Protein AF-A0ABD0JWG2-F1 (afdb_monomer_lite)

Secondary structure (DSSP, 8-state):
-----------EEE----------S-------S-PPPHHHHHHHHHHHHHHHHHHHHHHHHHHHHHHHHHHHH-TT----------EEEEEEE-HHHHHHHHHS-HHHHHHHHHHHHHTT-EEEEE-----SPP---SS--TT---PPPPHHHHHHHTTHHHHHHHHHHHHSTTPPPEEEEEEEEPPPP--TTTTSS-HHHHHHHHHHHSTT-EEEEEEEE--TTHHHHHSS--

Radius of gyration: 20.53 Å; chains: 1; bounding box: 52×46×74 Å

Organism: NCBI:txid370345

Sequence (234 aa):
MSSFRRFTIGLCLVMISMVGIVETGNRQSVPPPESLGPNDVMPIFEMLREGGDRTLAEANEEKKRKHEERKRANPKLKSEFYPYRQYIVAIVVSRKEIEDVRKTSKEGRDSFYELLQKEGRHVFQINERSKEKPPCAEEPCGKRPNYPWHGEVIAIHKQRFDKAIKQFLDKQKGKHPILLLYSHYIPCAKLPSTFGYSCSEELATFKKKNRNLKMFVAFSRYFFKLMAELHTTS

Structure (mmCIF, N/CA/C/O backbone):
data_AF-A0ABD0JWG2-F1
#
_entry.id   AF-A0ABD0JWG2-F1
#
loop_
_atom_site.group_PDB
_atom_site.id
_atom_site.type_symbol
_atom_site.label_atom_id
_atom_site.label_alt_id
_atom_site.label_comp_id
_atom_site.label_asym_id
_atom_site.label_entity_id
_atom_site.label_seq_id
_atom_site.pdbx_PDB_ins_code
_atom_site.Cartn_x
_atom_site.Cartn_y
_atom_site.Cartn_z
_atom_site.occupancy
_atom_site.B_iso_or_equiv
_atom_site.auth_seq_id
_atom_site.auth_comp_id
_atom_site.auth_asym_id
_atom_site.auth_atom_id
_atom_site.pdbx_PDB_model_num
ATOM 1 N N . MET A 1 1 ? -12.292 -32.802 -23.136 1.00 39.00 1 MET A N 1
ATOM 2 C CA . MET A 1 1 ? -12.348 -31.384 -22.713 1.00 39.00 1 MET A CA 1
ATOM 3 C C . MET A 1 1 ? -12.339 -31.364 -21.191 1.00 39.00 1 MET A C 1
ATOM 5 O O . MET A 1 1 ? -13.379 -31.509 -20.569 1.00 39.00 1 MET A O 1
ATOM 9 N N . SER A 1 2 ? -11.138 -31.384 -20.607 1.00 26.36 2 SER A N 1
ATOM 10 C CA . SER A 1 2 ? -10.899 -31.729 -19.202 1.00 26.36 2 SER A CA 1
ATOM 11 C C . SER A 1 2 ? -10.823 -30.501 -18.297 1.00 26.36 2 SER A C 1
ATOM 13 O O . SER A 1 2 ? -10.180 -29.511 -18.644 1.00 26.36 2 SER A O 1
ATOM 15 N N . SER A 1 3 ? -11.414 -30.643 -17.110 1.00 32.84 3 SER A N 1
ATOM 16 C CA . SER A 1 3 ? -11.379 -29.779 -15.924 1.00 32.84 3 SER A CA 1
ATOM 17 C C . SER A 1 3 ? -9.974 -29.384 -15.443 1.00 32.84 3 SER A C 1
ATOM 19 O O . SER A 1 3 ? -9.538 -29.769 -14.363 1.00 32.84 3 SER A O 1
ATOM 21 N N . PHE A 1 4 ? -9.269 -28.559 -16.210 1.00 32.16 4 PHE A N 1
ATOM 22 C CA . PHE A 1 4 ? -7.993 -27.965 -15.823 1.00 32.16 4 PHE A CA 1
ATOM 23 C C . PHE A 1 4 ? -8.162 -26.450 -15.707 1.00 32.16 4 PHE A C 1
ATOM 25 O O . PHE A 1 4 ? -8.017 -25.743 -16.698 1.00 32.16 4 PHE A O 1
ATOM 32 N N . ARG A 1 5 ? -8.520 -25.969 -14.504 1.00 31.23 5 ARG A N 1
ATOM 33 C CA . ARG A 1 5 ? -8.176 -24.641 -13.932 1.00 31.23 5 ARG A CA 1
ATOM 34 C C . ARG A 1 5 ? -9.004 -24.355 -12.671 1.00 31.23 5 ARG A C 1
ATOM 36 O O . ARG A 1 5 ? -9.872 -23.492 -12.640 1.00 31.23 5 ARG A O 1
ATOM 43 N N . ARG A 1 6 ? -8.690 -25.063 -11.588 1.00 32.06 6 ARG A N 1
ATOM 44 C CA . ARG A 1 6 ? -8.860 -24.550 -10.221 1.00 32.06 6 ARG A CA 1
ATOM 45 C C . ARG A 1 6 ? -7.498 -24.660 -9.544 1.00 32.06 6 ARG A C 1
ATOM 47 O O . ARG A 1 6 ? -7.229 -25.618 -8.835 1.00 32.06 6 ARG A O 1
ATOM 54 N N . PHE A 1 7 ? -6.601 -23.732 -9.874 1.00 31.11 7 PHE A N 1
ATOM 55 C CA . PHE A 1 7 ? -5.306 -23.617 -9.208 1.00 31.11 7 PHE A CA 1
ATOM 56 C C . PHE A 1 7 ? -5.491 -22.751 -7.956 1.00 31.11 7 PHE A C 1
ATOM 58 O O . PHE A 1 7 ? -5.695 -21.543 -8.042 1.00 31.11 7 PHE A O 1
ATOM 65 N N . THR A 1 8 ? -5.529 -23.446 -6.823 1.00 32.16 8 THR A N 1
ATOM 66 C CA . THR A 1 8 ? -5.048 -23.077 -5.484 1.00 32.16 8 THR A CA 1
ATOM 67 C C . THR A 1 8 ? -4.659 -21.606 -5.272 1.00 32.16 8 THR A C 1
ATOM 69 O O . THR A 1 8 ? -3.582 -21.159 -5.664 1.00 32.16 8 THR A O 1
ATOM 72 N N . ILE A 1 9 ? -5.518 -20.867 -4.563 1.00 34.56 9 ILE A N 1
ATOM 73 C CA . ILE A 1 9 ? -5.185 -19.579 -3.943 1.00 34.56 9 ILE A CA 1
ATOM 74 C C . ILE A 1 9 ? -4.461 -19.891 -2.629 1.00 34.56 9 ILE A C 1
ATOM 76 O O . ILE A 1 9 ? -5.091 -20.199 -1.622 1.00 34.56 9 ILE A O 1
ATOM 80 N N . GLY A 1 10 ? -3.130 -19.856 -2.644 1.00 37.59 10 GLY A N 1
ATOM 81 C CA . GLY A 1 10 ? -2.313 -19.876 -1.431 1.00 37.59 10 GLY A CA 1
ATOM 82 C C . GLY A 1 10 ? -2.072 -18.450 -0.945 1.00 37.59 10 GLY A C 1
ATOM 83 O O . GLY A 1 10 ? -1.045 -17.865 -1.279 1.00 37.59 10 GLY A O 1
ATOM 84 N N . LEU A 1 11 ? -3.020 -17.865 -0.205 1.00 40.16 11 LEU A N 1
ATOM 85 C CA . LEU A 1 11 ? -2.761 -16.620 0.520 1.00 40.16 11 LEU A CA 1
ATOM 86 C C . LEU A 1 11 ? -2.011 -16.974 1.810 1.00 40.16 11 LEU A C 1
ATOM 88 O O . LEU A 1 11 ? -2.613 -17.399 2.792 1.00 40.16 11 LEU A O 1
ATOM 92 N N . CYS A 1 12 ? -0.690 -16.823 1.803 1.00 43.81 12 CYS A N 1
ATOM 93 C CA . CYS A 1 12 ? 0.116 -17.001 3.004 1.00 43.81 12 CYS A CA 1
ATOM 94 C C . CYS A 1 12 ? 0.215 -15.660 3.737 1.00 43.81 12 CYS A C 1
ATOM 96 O O . CYS A 1 12 ? 0.856 -14.721 3.267 1.00 43.81 12 CYS A O 1
ATOM 98 N N . LEU A 1 13 ? -0.434 -15.556 4.895 1.00 41.28 13 LEU A N 1
ATOM 99 C CA . LEU A 1 13 ? -0.251 -14.427 5.801 1.00 41.28 13 LEU A CA 1
ATOM 100 C C . LEU A 1 13 ? 1.047 -14.634 6.579 1.00 41.28 13 LEU A C 1
ATOM 102 O O . LEU A 1 13 ? 1.126 -15.494 7.454 1.00 41.28 13 LEU A O 1
ATOM 106 N N . VAL A 1 14 ? 2.067 -13.830 6.285 1.00 42.97 14 VAL A N 1
ATOM 107 C CA . VAL A 1 14 ? 3.224 -13.715 7.176 1.00 42.97 14 VAL A CA 1
ATOM 108 C C . VAL A 1 14 ? 2.871 -12.661 8.213 1.00 42.97 14 VAL A C 1
ATOM 110 O O . VAL A 1 14 ? 2.981 -11.456 7.982 1.00 42.97 14 VAL A O 1
ATOM 113 N N . MET A 1 15 ? 2.419 -13.122 9.377 1.00 39.56 15 MET A N 1
ATOM 114 C CA . MET A 1 15 ? 2.358 -12.268 10.554 1.00 39.56 15 MET A CA 1
ATOM 115 C C . MET A 1 15 ? 3.788 -12.029 11.025 1.00 39.56 15 MET A C 1
ATOM 117 O O . MET A 1 15 ? 4.395 -12.887 11.661 1.00 39.56 15 MET A O 1
ATOM 121 N N . ILE A 1 16 ? 4.339 -10.850 10.730 1.00 38.88 16 ILE A N 1
ATOM 122 C CA . ILE A 1 16 ? 5.536 -10.370 11.423 1.00 38.88 16 ILE A CA 1
ATOM 123 C C . ILE A 1 16 ? 5.098 -9.952 12.833 1.00 38.88 16 ILE A C 1
ATOM 125 O O . ILE A 1 16 ? 5.013 -8.770 13.168 1.00 38.88 16 ILE A O 1
ATOM 129 N N . SER A 1 17 ? 4.815 -10.940 13.682 1.00 33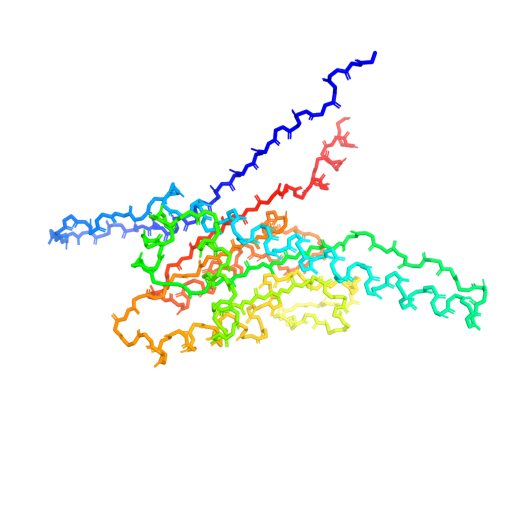.03 17 SER A N 1
ATOM 130 C CA . SER A 1 17 ? 4.780 -10.759 15.128 1.00 33.03 17 SER A CA 1
ATOM 131 C C . SER A 1 17 ? 6.221 -10.625 15.608 1.00 33.03 17 SER A C 1
ATOM 133 O O . SER A 1 17 ? 6.773 -11.519 16.236 1.00 33.03 17 SER A O 1
ATOM 135 N N . MET A 1 18 ? 6.866 -9.494 15.308 1.00 30.03 18 MET A N 1
ATOM 136 C CA . MET A 1 18 ? 8.048 -9.079 16.063 1.00 30.03 18 MET A CA 1
ATOM 137 C C . MET A 1 18 ? 7.588 -8.608 17.443 1.00 30.03 18 MET A C 1
ATOM 139 O O . MET A 1 18 ? 7.460 -7.410 17.714 1.00 30.03 18 MET A O 1
ATOM 143 N N . VAL A 1 19 ? 7.297 -9.609 18.268 1.00 31.25 19 VAL A N 1
ATOM 144 C CA . VAL A 1 19 ? 7.205 -9.585 19.721 1.00 31.25 19 VAL A CA 1
ATOM 145 C C . VAL A 1 19 ? 8.253 -10.596 20.190 1.00 31.25 19 VAL A C 1
ATOM 147 O O . VAL A 1 19 ? 7.953 -11.665 20.697 1.00 31.25 19 VAL A O 1
ATOM 150 N N . GLY A 1 20 ? 9.522 -10.268 19.944 1.00 25.83 20 GLY A N 1
ATOM 151 C CA . GLY A 1 20 ? 10.595 -10.750 20.801 1.00 25.83 20 GLY A CA 1
ATOM 152 C C . GLY A 1 20 ? 10.510 -9.931 22.078 1.00 25.83 20 GLY A C 1
ATOM 153 O O . GLY A 1 20 ? 11.182 -8.909 22.201 1.00 25.83 20 GLY A O 1
ATOM 154 N N . ILE A 1 21 ? 9.601 -10.315 22.973 1.00 28.41 21 ILE A N 1
ATOM 155 C CA . ILE A 1 21 ? 9.692 -9.908 24.368 1.00 28.41 21 ILE A CA 1
ATOM 156 C C . ILE A 1 21 ? 10.923 -10.646 24.895 1.00 28.41 21 ILE A C 1
ATOM 158 O O . ILE A 1 21 ? 10.895 -11.847 25.135 1.00 28.41 21 ILE A O 1
ATOM 162 N N . VAL A 1 22 ? 12.037 -9.925 25.008 1.00 27.97 22 VAL A N 1
ATOM 163 C CA . VAL A 1 22 ? 13.035 -10.252 26.023 1.00 27.97 22 VAL A CA 1
ATOM 164 C C . VAL A 1 22 ? 12.358 -9.888 27.339 1.00 27.97 22 VAL A C 1
ATOM 166 O O . VAL A 1 22 ? 12.282 -8.719 27.715 1.00 27.97 22 VAL A O 1
ATOM 169 N N . GLU A 1 23 ? 11.728 -10.888 27.949 1.00 30.75 23 GLU A N 1
ATOM 170 C CA . GLU A 1 23 ? 10.947 -10.774 29.177 1.00 30.75 23 GLU A CA 1
ATOM 171 C C . GLU A 1 23 ? 11.915 -10.721 30.359 1.00 30.75 23 GLU A C 1
ATOM 173 O O . GLU A 1 23 ? 12.161 -11.706 31.047 1.00 30.75 23 GLU A O 1
ATOM 178 N N . THR A 1 24 ? 12.525 -9.562 30.598 1.00 32.34 24 THR A N 1
ATOM 179 C CA . THR A 1 24 ? 13.128 -9.299 31.905 1.00 32.34 24 THR A CA 1
ATOM 180 C C . THR A 1 24 ? 12.045 -8.764 32.827 1.00 32.34 24 THR A C 1
ATOM 182 O O . THR A 1 24 ? 11.748 -7.574 32.807 1.00 32.34 24 THR A O 1
ATOM 185 N N . GLY A 1 25 ? 11.474 -9.673 33.618 1.00 32.91 25 GLY A N 1
ATOM 186 C CA . GLY A 1 25 ? 11.054 -9.425 34.995 1.00 32.91 25 GLY A CA 1
ATOM 187 C C . GLY A 1 25 ? 9.875 -8.477 35.228 1.00 32.91 25 GLY A C 1
ATOM 188 O O . GLY A 1 25 ? 9.992 -7.263 35.124 1.00 32.91 25 GLY A O 1
ATOM 189 N N . ASN A 1 26 ? 8.795 -9.063 35.747 1.00 42.22 26 ASN A N 1
ATOM 190 C CA . ASN A 1 26 ? 7.777 -8.417 36.575 1.00 42.22 26 ASN A CA 1
ATOM 191 C C . ASN A 1 26 ? 6.988 -7.257 35.947 1.00 42.22 26 ASN A C 1
ATOM 193 O O . ASN A 1 26 ? 7.317 -6.085 36.116 1.00 42.22 26 ASN A O 1
ATOM 197 N N . ARG A 1 27 ? 5.818 -7.594 35.392 1.00 39.31 27 ARG A N 1
ATOM 198 C CA . ARG A 1 27 ? 4.579 -6.822 35.586 1.00 39.31 27 ARG A CA 1
ATOM 199 C C . ARG A 1 27 ? 3.362 -7.690 35.264 1.00 39.31 27 ARG A C 1
ATOM 201 O O . ARG A 1 27 ? 3.132 -8.055 34.118 1.00 39.31 27 ARG A O 1
ATOM 208 N N . GLN A 1 28 ? 2.563 -7.988 36.288 1.00 51.84 28 GLN A N 1
ATOM 209 C CA . GLN A 1 28 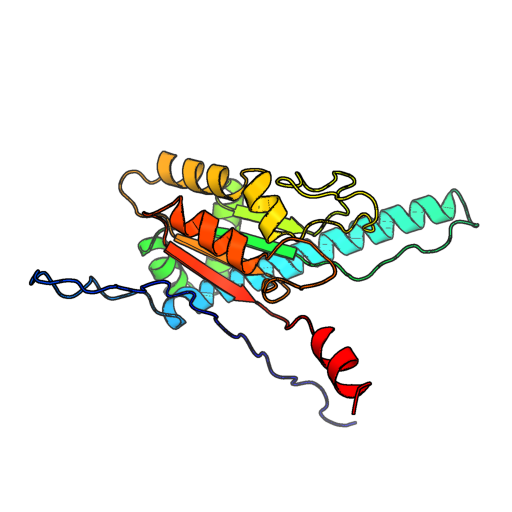? 1.149 -8.306 36.099 1.00 51.84 28 GLN A CA 1
ATOM 210 C C . GLN A 1 28 ? 0.480 -7.100 35.429 1.00 51.84 28 GLN A C 1
ATOM 212 O O . GLN A 1 28 ? 0.516 -6.012 36.000 1.00 51.84 28 GLN A O 1
ATOM 217 N N . SER A 1 29 ? -0.152 -7.267 34.265 1.00 43.25 29 SER A N 1
ATOM 218 C CA . SER A 1 29 ? -1.197 -6.333 33.823 1.00 43.25 29 SER A CA 1
ATOM 219 C C . SER A 1 29 ? -1.966 -6.853 32.609 1.00 43.25 29 SER A C 1
ATOM 221 O O . SER A 1 29 ? -1.425 -6.858 31.510 1.00 43.25 29 SER A O 1
ATOM 223 N N . VAL A 1 30 ? -3.243 -7.171 32.854 1.00 38.56 30 VAL A N 1
ATOM 224 C CA . VAL A 1 30 ? -4.402 -7.120 31.941 1.00 38.56 30 VAL A CA 1
ATOM 225 C C . VAL A 1 30 ? -4.325 -8.017 30.686 1.00 38.56 30 VAL A C 1
ATOM 227 O O . VAL A 1 30 ? -3.433 -7.838 29.859 1.00 38.56 30 VAL A O 1
ATOM 230 N N . PRO A 1 31 ? -5.278 -8.952 30.467 1.00 39.25 31 PRO A N 1
ATOM 231 C CA . PRO A 1 31 ? -5.337 -9.692 29.207 1.00 39.25 31 PRO A CA 1
ATOM 232 C C . PRO A 1 31 ? -5.442 -8.693 28.041 1.00 39.25 31 PRO A C 1
ATOM 234 O O . PRO A 1 31 ? -6.249 -7.760 28.116 1.00 39.25 31 PRO A O 1
ATOM 237 N N . PRO A 1 32 ? -4.616 -8.820 26.985 1.00 50.12 32 PRO A N 1
ATOM 238 C CA . PRO A 1 32 ? -4.612 -7.848 25.905 1.00 50.12 32 PRO A CA 1
ATOM 239 C C . PRO A 1 32 ? -6.010 -7.791 25.273 1.00 50.12 32 PRO A C 1
ATOM 241 O O . PRO A 1 32 ? -6.611 -8.844 25.054 1.00 50.12 32 PRO A O 1
ATOM 244 N N . PRO A 1 33 ? -6.541 -6.591 24.970 1.00 50.16 33 PRO A N 1
ATOM 245 C CA . PRO A 1 33 ? -7.841 -6.452 24.325 1.00 50.16 33 PRO A CA 1
ATOM 246 C C . PRO A 1 33 ? -7.833 -7.263 23.029 1.00 50.16 33 PRO A C 1
ATOM 248 O O . PRO A 1 33 ? -7.038 -6.946 22.142 1.00 50.16 33 PRO A O 1
ATOM 251 N N . GLU A 1 34 ? -8.675 -8.305 22.978 1.00 59.47 34 GLU A N 1
ATOM 252 C CA . GLU A 1 34 ? -8.870 -9.291 21.901 1.00 59.47 34 GLU A CA 1
ATOM 253 C C . GLU A 1 34 ? -7.988 -9.023 20.679 1.00 59.47 34 GLU A C 1
ATOM 255 O O . GLU A 1 34 ? -8.248 -8.102 19.898 1.00 59.47 34 GLU A O 1
ATOM 260 N N . SER A 1 35 ? -6.889 -9.759 20.543 1.00 71.44 35 SER A N 1
ATOM 261 C CA . SER A 1 35 ? -5.933 -9.527 19.467 1.00 71.44 35 SER A CA 1
ATOM 262 C C . SER A 1 35 ? -6.594 -9.757 18.106 1.00 71.44 35 SER A C 1
ATOM 264 O O . SER A 1 35 ? -7.045 -10.867 17.841 1.00 71.44 35 SER A O 1
ATOM 266 N N . LEU A 1 36 ? -6.602 -8.734 17.239 1.00 75.19 36 LEU A N 1
ATOM 267 C CA . LEU A 1 36 ? -6.951 -8.890 15.822 1.00 75.19 36 LEU A CA 1
ATOM 268 C C . LEU A 1 36 ? -6.117 -10.023 15.221 1.00 75.19 36 LEU A C 1
ATOM 270 O O . LEU A 1 36 ? -4.884 -9.946 15.215 1.00 75.19 36 LEU A O 1
ATOM 274 N N . GLY A 1 37 ? -6.796 -11.057 14.741 1.00 77.06 37 GLY A N 1
ATOM 275 C CA . GLY A 1 37 ? -6.181 -12.216 14.127 1.00 77.06 37 GLY A CA 1
ATOM 276 C C . GLY A 1 37 ? -6.101 -12.103 12.601 1.00 77.06 37 GLY A C 1
ATOM 277 O O . GLY A 1 37 ? -6.719 -11.226 11.993 1.00 77.06 37 GLY A O 1
ATOM 278 N N . PRO A 1 38 ? -5.384 -13.039 11.955 1.00 72.12 38 PRO A N 1
ATOM 279 C CA . PRO A 1 38 ? -5.358 -13.211 10.503 1.00 72.12 38 PRO A CA 1
ATOM 280 C C . PRO A 1 38 ? -6.746 -13.147 9.852 1.00 72.12 38 PRO A C 1
ATOM 282 O O . PRO A 1 38 ? -6.949 -12.415 8.889 1.00 72.12 38 PRO A O 1
ATOM 285 N N . ASN A 1 39 ? -7.722 -13.857 10.425 1.00 77.50 39 ASN A N 1
ATOM 286 C CA . ASN A 1 39 ? -9.074 -13.972 9.876 1.00 77.50 39 ASN A CA 1
ATOM 287 C C . ASN A 1 39 ? -9.855 -12.653 9.897 1.00 77.50 39 ASN A C 1
ATOM 289 O O . ASN A 1 39 ? -10.719 -12.449 9.047 1.00 77.50 39 ASN A O 1
ATOM 293 N N . ASP A 1 40 ? -9.539 -11.741 10.820 1.00 78.88 40 ASP A N 1
ATOM 294 C CA . ASP A 1 40 ? -10.239 -10.460 10.927 1.00 78.88 40 ASP A CA 1
ATOM 295 C C . ASP A 1 40 ? -9.884 -9.513 9.775 1.00 78.88 40 ASP A C 1
ATOM 297 O O . ASP A 1 40 ? -10.709 -8.707 9.354 1.00 78.88 40 ASP A O 1
ATOM 301 N N . VAL A 1 41 ? -8.670 -9.628 9.232 1.00 82.38 41 VAL A N 1
ATOM 302 C CA . VAL A 1 41 ? -8.158 -8.749 8.166 1.00 82.38 41 VAL A CA 1
ATOM 3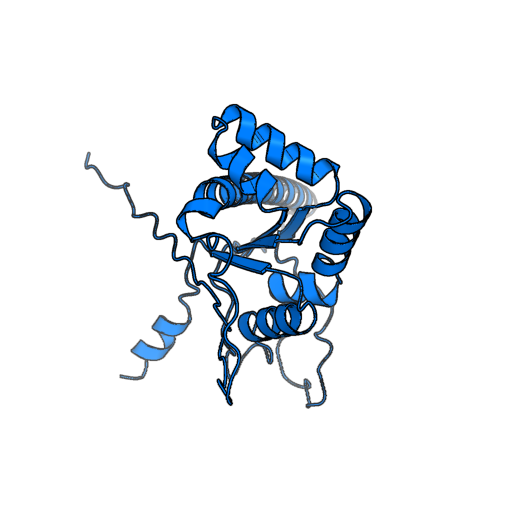03 C C . VAL A 1 41 ? -8.309 -9.340 6.762 1.00 82.38 41 VAL A C 1
ATOM 305 O O . VAL A 1 41 ? -8.152 -8.623 5.773 1.00 82.38 41 VAL A O 1
ATOM 308 N N . MET A 1 42 ? -8.660 -10.624 6.653 1.00 81.88 42 MET A N 1
ATOM 309 C CA . MET A 1 42 ? -8.834 -11.326 5.376 1.00 81.88 42 MET A CA 1
ATOM 310 C C . MET A 1 42 ? -9.789 -10.631 4.392 1.00 81.88 42 MET A C 1
ATOM 312 O O . MET A 1 42 ? -9.382 -10.428 3.245 1.00 81.88 42 MET A O 1
ATOM 316 N N . PRO A 1 43 ? -11.001 -10.189 4.791 1.00 83.62 43 PRO A N 1
ATOM 317 C CA . PRO A 1 43 ? -11.929 -9.540 3.861 1.00 83.62 43 PRO A CA 1
ATOM 318 C C . PRO A 1 43 ? -11.365 -8.257 3.245 1.00 83.62 43 PRO A C 1
ATOM 320 O O . PRO A 1 43 ? -11.705 -7.909 2.114 1.00 83.62 43 PRO A O 1
ATOM 323 N N . ILE A 1 44 ? -10.492 -7.564 3.984 1.00 82.94 44 ILE A N 1
ATOM 324 C CA . ILE A 1 44 ? -9.803 -6.368 3.508 1.00 82.94 44 ILE A CA 1
ATOM 325 C C . ILE A 1 44 ? -8.660 -6.740 2.571 1.00 82.94 44 ILE A C 1
ATOM 327 O O . ILE A 1 44 ? -8.471 -6.071 1.562 1.00 82.94 44 ILE A O 1
ATOM 331 N N . PHE A 1 45 ? -7.906 -7.803 2.846 1.00 85.31 45 PHE A N 1
ATOM 332 C CA . PHE A 1 45 ? -6.862 -8.242 1.921 1.00 85.31 45 PHE A CA 1
ATOM 333 C C . PHE A 1 45 ? -7.416 -8.704 0.574 1.00 85.31 45 PHE A C 1
ATOM 335 O O . PHE A 1 45 ? -6.800 -8.429 -0.453 1.00 85.31 45 PHE A O 1
ATOM 342 N N . GLU A 1 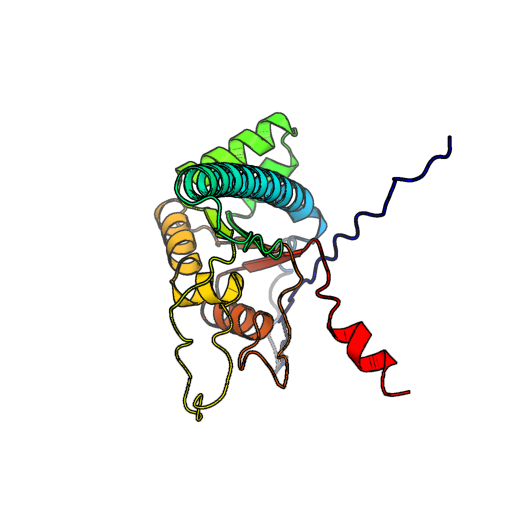46 ? -8.590 -9.334 0.551 1.00 84.62 46 GLU A N 1
ATOM 343 C CA . GLU A 1 46 ? -9.295 -9.627 -0.701 1.00 84.62 46 GLU A CA 1
ATOM 344 C C . GLU A 1 46 ? -9.630 -8.350 -1.473 1.00 84.62 46 GLU A C 1
ATOM 346 O O . GLU A 1 46 ? -9.357 -8.264 -2.667 1.00 84.62 46 GLU A O 1
ATOM 351 N N . MET A 1 47 ? -10.155 -7.341 -0.778 1.00 84.75 47 MET A N 1
ATOM 352 C CA . MET A 1 47 ? -10.471 -6.032 -1.349 1.00 84.75 47 MET A CA 1
ATOM 353 C C . MET A 1 47 ? -9.214 -5.321 -1.878 1.00 84.75 47 MET A C 1
ATOM 355 O O . MET A 1 47 ? -9.222 -4.800 -2.991 1.00 84.75 47 MET A O 1
ATOM 359 N N . LEU A 1 48 ? -8.103 -5.356 -1.132 1.00 83.56 48 LEU A N 1
ATOM 360 C CA . LEU A 1 48 ? -6.813 -4.810 -1.571 1.00 83.56 48 LEU A CA 1
ATOM 361 C C . LEU A 1 48 ? -6.264 -5.538 -2.797 1.00 83.56 48 LEU A C 1
ATOM 363 O O . LEU A 1 48 ? -5.734 -4.890 -3.698 1.00 83.56 48 LEU A O 1
ATOM 367 N N . ARG A 1 49 ? -6.408 -6.866 -2.855 1.00 84.06 49 ARG A N 1
ATOM 368 C CA . ARG A 1 49 ? -6.036 -7.655 -4.030 1.00 84.06 49 ARG A CA 1
ATOM 369 C C . ARG A 1 49 ? -6.873 -7.257 -5.238 1.00 84.06 49 ARG A C 1
ATOM 371 O O . ARG A 1 49 ? -6.308 -6.965 -6.283 1.00 84.06 49 ARG A O 1
ATOM 378 N N . GLU A 1 50 ? -8.198 -7.233 -5.108 1.00 83.12 50 GLU A N 1
ATOM 379 C CA . GLU A 1 50 ? -9.102 -6.882 -6.210 1.00 83.12 50 GLU A CA 1
ATOM 380 C C . GLU A 1 50 ? -8.862 -5.445 -6.703 1.00 83.12 50 GLU A C 1
ATOM 382 O O . GLU A 1 50 ? -8.813 -5.204 -7.909 1.00 83.12 50 GLU A O 1
ATOM 387 N N . GLY A 1 51 ? -8.650 -4.490 -5.791 1.00 78.00 51 GLY A N 1
ATOM 388 C CA . GLY A 1 51 ? -8.247 -3.122 -6.129 1.00 78.00 51 GLY A CA 1
ATOM 389 C C . GLY A 1 51 ? -6.887 -3.060 -6.832 1.00 78.00 51 GLY A C 1
ATOM 390 O O . GLY A 1 51 ? -6.737 -2.375 -7.846 1.00 78.00 51 GLY A O 1
ATOM 391 N N . GLY A 1 52 ? -5.907 -3.823 -6.342 1.00 77.62 52 GLY A N 1
ATOM 392 C CA . GLY A 1 52 ? -4.579 -3.925 -6.942 1.00 77.62 52 GLY A CA 1
ATOM 393 C C . GLY A 1 52 ? -4.593 -4.526 -8.345 1.00 77.62 52 GLY A C 1
ATOM 394 O O . GLY A 1 52 ? -3.970 -3.974 -9.250 1.00 77.62 52 GLY A O 1
ATOM 395 N N . ASP A 1 53 ? -5.342 -5.610 -8.542 1.00 81.56 53 ASP A N 1
ATOM 396 C CA . ASP A 1 53 ? -5.496 -6.290 -9.828 1.00 81.56 53 ASP A CA 1
ATOM 397 C C . ASP A 1 53 ? -6.194 -5.386 -10.860 1.00 81.56 53 ASP A C 1
ATOM 399 O O . ASP A 1 53 ? -5.723 -5.294 -11.996 1.00 81.56 53 ASP A O 1
ATOM 403 N N . ARG A 1 54 ? -7.255 -4.660 -10.463 1.00 80.25 54 ARG A N 1
ATOM 404 C CA . ARG A 1 54 ? -7.923 -3.653 -11.312 1.00 80.25 54 ARG A CA 1
ATOM 405 C C . ARG A 1 54 ? -6.955 -2.553 -11.746 1.00 80.25 54 ARG A C 1
ATOM 407 O O . ARG A 1 54 ? -6.743 -2.348 -12.938 1.00 80.25 54 ARG A O 1
ATOM 414 N N . THR A 1 55 ? -6.292 -1.918 -10.781 1.00 78.50 55 THR A N 1
ATOM 415 C CA . THR A 1 55 ? -5.371 -0.805 -11.059 1.00 78.50 55 THR A CA 1
ATOM 416 C C . THR A 1 55 ? -4.170 -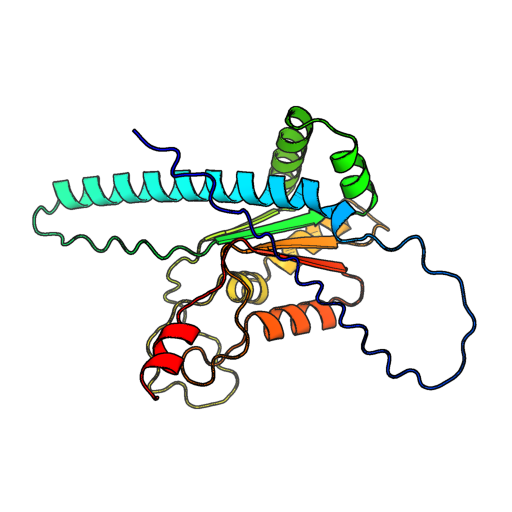1.264 -11.901 1.00 78.50 55 THR A C 1
ATOM 418 O O . THR A 1 55 ? -3.676 -0.542 -12.770 1.00 78.50 55 THR A O 1
ATOM 421 N N . LEU A 1 56 ? -3.687 -2.495 -11.691 1.00 77.88 56 LEU A N 1
ATOM 422 C CA . LEU A 1 56 ? -2.642 -3.091 -12.522 1.00 77.88 56 LEU A CA 1
ATOM 423 C C . LEU A 1 56 ? -3.120 -3.316 -13.963 1.00 77.88 56 LEU A C 1
ATOM 425 O O . LEU A 1 56 ? -2.352 -3.063 -14.897 1.00 77.88 56 LEU A O 1
ATOM 429 N N . ALA A 1 57 ? -4.347 -3.811 -14.151 1.00 81.00 57 ALA A N 1
ATOM 430 C CA . ALA A 1 57 ? -4.929 -4.031 -15.470 1.00 81.00 57 ALA A CA 1
ATOM 431 C C . ALA A 1 57 ? -5.034 -2.714 -16.253 1.00 81.00 57 ALA A C 1
ATOM 433 O O . ALA A 1 57 ? -4.508 -2.632 -17.364 1.00 81.00 57 ALA A O 1
ATOM 434 N N . GLU A 1 58 ? -5.573 -1.665 -15.630 1.00 82.12 58 GLU A N 1
ATOM 435 C CA . GLU A 1 58 ? -5.655 -0.314 -16.205 1.00 82.12 58 GLU A CA 1
ATOM 436 C C . GLU A 1 58 ? -4.266 0.216 -16.601 1.00 82.12 58 GLU A C 1
ATOM 438 O O . GLU A 1 58 ? -4.031 0.642 -17.735 1.00 82.12 58 GLU A O 1
ATOM 443 N N . ALA A 1 59 ? -3.281 0.094 -15.704 1.00 77.44 59 ALA A N 1
ATOM 444 C CA . ALA A 1 59 ? -1.911 0.527 -15.972 1.00 77.44 59 ALA A CA 1
ATOM 445 C C . ALA A 1 59 ? -1.202 -0.301 -17.063 1.00 77.44 59 ALA A C 1
ATOM 447 O O . ALA A 1 59 ? -0.205 0.151 -17.651 1.00 77.44 59 ALA A O 1
ATOM 448 N N . ASN A 1 60 ? -1.618 -1.549 -17.294 1.00 78.75 60 ASN A N 1
ATOM 449 C CA . ASN A 1 60 ? -1.138 -2.392 -18.392 1.00 78.75 60 ASN A CA 1
ATOM 450 C C . ASN A 1 60 ? -1.752 -1.958 -19.722 1.00 78.75 60 ASN A C 1
ATOM 452 O O . ASN A 1 60 ? -1.019 -1.820 -20.703 1.00 78.75 60 ASN A O 1
ATOM 456 N N . GLU A 1 61 ? -3.053 -1.693 -19.738 1.00 84.69 61 GLU A N 1
ATOM 457 C CA . GLU A 1 61 ? -3.780 -1.237 -20.918 1.00 84.69 61 GLU A CA 1
ATOM 458 C C . GLU A 1 61 ? -3.275 0.125 -21.405 1.00 84.69 61 GLU A C 1
ATOM 460 O O . GLU A 1 61 ? -2.923 0.274 -22.577 1.00 84.69 61 GLU A O 1
ATOM 465 N N . GLU A 1 62 ? -3.092 1.088 -20.499 1.00 84.69 62 GLU A N 1
ATOM 466 C CA . GLU A 1 62 ? -2.568 2.406 -20.858 1.00 84.69 62 GLU A CA 1
ATOM 467 C C . GLU A 1 62 ? -1.160 2.320 -21.472 1.00 84.69 62 GLU A C 1
ATOM 469 O O . GLU A 1 62 ? -0.837 3.000 -22.453 1.00 84.69 62 GLU A O 1
ATOM 474 N N . LYS A 1 63 ? -0.298 1.453 -20.924 1.00 77.06 63 LYS A N 1
ATOM 475 C CA . LYS A 1 63 ? 1.041 1.231 -21.486 1.00 77.06 63 LYS A CA 1
ATOM 476 C C . LYS A 1 63 ? 0.992 0.557 -22.845 1.00 77.06 63 LYS A C 1
ATOM 478 O O . LYS A 1 63 ? 1.790 0.923 -23.706 1.00 77.06 63 LYS A O 1
ATOM 483 N N . LYS A 1 64 ? 0.098 -0.415 -23.029 1.00 84.06 64 LYS A N 1
ATOM 484 C CA . LYS A 1 64 ? -0.110 -1.065 -24.323 1.00 84.06 64 LYS A CA 1
ATOM 485 C C . LYS A 1 64 ? -0.506 -0.022 -25.366 1.00 84.06 64 LYS A C 1
ATOM 487 O O . LYS A 1 64 ? 0.166 0.071 -26.389 1.00 84.06 64 LYS A O 1
ATOM 492 N N . ARG A 1 65 ? -1.473 0.844 -25.045 1.00 87.00 65 ARG A N 1
ATOM 493 C CA . ARG A 1 65 ? -1.891 1.963 -25.902 1.00 87.00 65 ARG A CA 1
ATOM 494 C C . ARG A 1 65 ? -0.718 2.883 -26.262 1.00 87.00 65 ARG A C 1
ATOM 496 O O . ARG A 1 65 ? -0.423 3.074 -27.437 1.00 87.00 65 ARG A O 1
ATOM 503 N N . LYS A 1 66 ? 0.033 3.364 -25.262 1.00 85.88 66 LYS A N 1
ATOM 504 C CA . LYS A 1 66 ? 1.227 4.211 -25.469 1.00 85.88 66 LYS A CA 1
ATOM 505 C C . LYS A 1 66 ? 2.308 3.524 -26.310 1.00 85.88 66 LYS A C 1
ATOM 507 O O . LYS A 1 66 ? 3.027 4.179 -27.062 1.00 85.88 66 LYS A O 1
ATOM 512 N N . HIS A 1 67 ? 2.481 2.212 -26.162 1.00 83.31 67 HIS A N 1
ATOM 513 C CA . HIS A 1 67 ? 3.442 1.453 -26.958 1.00 83.31 67 HIS A CA 1
ATOM 514 C C . HIS A 1 67 ? 2.999 1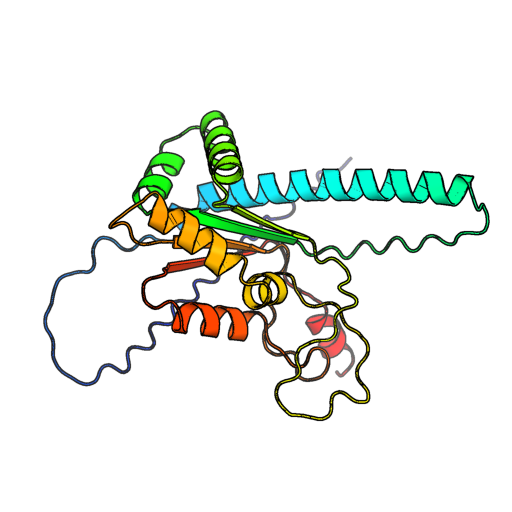.341 -28.420 1.00 83.31 67 HIS A C 1
ATOM 516 O O . HIS A 1 67 ? 3.815 1.557 -29.313 1.00 83.31 67 HIS A O 1
ATOM 522 N N . GLU A 1 68 ? 1.722 1.054 -28.667 1.00 86.81 68 GLU A N 1
ATOM 523 C CA . GLU A 1 68 ? 1.151 0.988 -30.014 1.00 86.81 68 GLU A CA 1
ATOM 524 C C . GLU A 1 68 ? 1.239 2.337 -30.737 1.00 86.81 68 GLU A C 1
ATOM 526 O O . GLU A 1 68 ? 1.668 2.377 -31.889 1.00 86.81 68 GLU A O 1
ATOM 531 N N . GLU A 1 69 ? 0.941 3.444 -30.053 1.00 89.81 69 GLU A N 1
ATOM 532 C CA . GLU A 1 69 ? 1.130 4.806 -30.574 1.00 89.81 69 GLU A CA 1
ATOM 533 C C . GLU A 1 69 ? 2.584 5.055 -31.002 1.00 89.81 69 GLU A C 1
ATOM 535 O O . GLU A 1 69 ? 2.850 5.494 -32.123 1.00 89.81 69 GLU A O 1
ATOM 540 N N . ARG A 1 70 ? 3.553 4.702 -30.148 1.00 86.75 70 ARG A N 1
ATOM 541 C CA . ARG A 1 70 ? 4.984 4.846 -30.463 1.00 86.75 70 ARG A CA 1
ATOM 542 C C . ARG A 1 70 ? 5.429 3.944 -31.607 1.00 86.75 70 ARG A C 1
ATOM 544 O O . ARG A 1 70 ? 6.274 4.348 -32.398 1.00 86.75 70 ARG A O 1
ATOM 551 N N . LYS A 1 71 ? 4.877 2.734 -31.700 1.00 86.94 71 LYS A N 1
ATOM 552 C CA . LYS A 1 71 ? 5.177 1.794 -32.784 1.00 86.94 71 LYS A CA 1
ATOM 553 C C . LYS A 1 71 ? 4.607 2.277 -34.119 1.00 86.94 71 LYS A C 1
ATOM 555 O O . LYS A 1 71 ? 5.259 2.105 -35.141 1.00 86.94 71 LYS A O 1
ATOM 560 N N . ARG A 1 72 ? 3.432 2.921 -34.120 1.00 88.75 72 ARG A N 1
ATOM 561 C CA . ARG A 1 72 ? 2.891 3.601 -35.311 1.00 88.75 72 ARG A CA 1
ATOM 562 C C . ARG A 1 72 ? 3.802 4.746 -35.758 1.00 88.75 72 ARG A C 1
ATOM 564 O O . ARG A 1 72 ? 4.072 4.862 -36.945 1.00 88.75 72 ARG A O 1
ATOM 571 N N . ALA A 1 73 ? 4.315 5.539 -34.815 1.00 90.25 73 ALA A N 1
ATOM 572 C CA . ALA A 1 73 ? 5.242 6.636 -35.108 1.00 90.25 73 ALA A CA 1
ATOM 573 C C . ALA A 1 73 ? 6.646 6.160 -35.534 1.00 90.25 73 ALA A C 1
ATOM 575 O O . ALA A 1 73 ? 7.323 6.832 -36.306 1.00 90.25 73 ALA A O 1
ATOM 576 N N . ASN A 1 74 ? 7.099 5.004 -35.041 1.00 89.69 74 ASN A N 1
ATOM 577 C CA . ASN A 1 74 ? 8.377 4.398 -35.400 1.00 89.69 74 ASN A CA 1
ATOM 578 C C . ASN A 1 74 ? 8.230 2.869 -35.540 1.00 89.69 74 ASN A C 1
ATOM 580 O O . ASN A 1 74 ? 8.387 2.141 -34.552 1.00 89.69 74 ASN A O 1
ATOM 584 N N . PRO A 1 75 ? 7.990 2.356 -36.762 1.00 84.31 75 PRO A N 1
ATOM 585 C CA . PRO A 1 75 ? 7.773 0.928 -37.007 1.00 84.31 75 PRO A CA 1
ATOM 586 C C . PRO A 1 75 ? 8.954 0.026 -36.623 1.00 84.31 75 PRO A C 1
ATOM 588 O O . PRO A 1 75 ? 8.767 -1.170 -36.405 1.00 84.31 75 PRO A O 1
ATOM 591 N N . LYS A 1 76 ? 10.168 0.586 -36.514 1.00 86.50 76 LYS A N 1
ATOM 592 C CA . LYS A 1 76 ? 11.384 -0.143 -36.115 1.00 86.50 76 LYS A CA 1
ATOM 593 C C . LYS A 1 76 ? 11.545 -0.266 -34.594 1.00 86.50 76 LYS A C 1
ATOM 595 O O . LYS A 1 76 ? 12.506 -0.885 -34.135 1.00 86.50 76 LYS A O 1
ATOM 600 N N . LEU A 1 77 ? 10.639 0.310 -33.798 1.00 77.06 77 LEU A N 1
ATOM 601 C CA . LEU A 1 77 ? 10.691 0.235 -32.340 1.00 77.06 77 LEU A CA 1
ATOM 602 C C . LEU A 1 77 ? 10.499 -1.218 -31.869 1.00 77.06 77 LEU A C 1
ATOM 604 O O . LEU A 1 77 ? 9.422 -1.798 -32.017 1.00 77.06 77 LEU A O 1
ATOM 608 N N . LYS A 1 78 ? 11.543 -1.810 -31.277 1.00 67.44 78 LYS A N 1
ATOM 609 C CA . LYS A 1 78 ? 11.457 -3.139 -30.654 1.00 67.44 78 LYS A CA 1
ATOM 610 C C . LYS A 1 78 ? 10.557 -3.089 -29.414 1.00 67.44 78 LYS A C 1
ATOM 612 O O . LYS A 1 78 ? 10.544 -2.105 -28.674 1.00 67.44 78 LYS A O 1
ATOM 617 N N . SER A 1 79 ? 9.801 -4.160 -29.179 1.00 57.03 79 SER A N 1
ATOM 618 C CA . SER A 1 79 ? 8.924 -4.273 -28.014 1.00 57.03 79 SER A CA 1
ATOM 619 C C . SER A 1 79 ? 9.743 -4.476 -26.738 1.00 57.03 79 SER A C 1
ATOM 621 O O . SER A 1 79 ? 10.136 -5.593 -26.415 1.00 57.03 79 SER A O 1
ATOM 623 N N . GLU A 1 80 ? 9.959 -3.417 -25.965 1.00 56.00 80 GLU A N 1
ATOM 624 C CA . GLU A 1 80 ? 10.445 -3.529 -24.583 1.00 56.00 80 GLU A CA 1
ATOM 625 C C . GLU A 1 80 ? 9.279 -3.748 -23.604 1.00 56.00 80 GLU A C 1
ATOM 627 O O . GLU A 1 80 ? 9.146 -3.060 -22.588 1.00 56.00 80 GLU A O 1
ATOM 632 N N . PHE A 1 81 ? 8.380 -4.687 -23.912 1.00 47.34 81 PHE A N 1
ATOM 633 C CA . PHE A 1 81 ? 7.312 -5.044 -22.984 1.00 47.34 81 PHE A CA 1
ATOM 634 C C . PHE A 1 81 ? 7.856 -6.039 -21.959 1.00 47.34 81 PHE A C 1
ATOM 636 O O . PHE A 1 81 ? 7.897 -7.242 -22.193 1.00 47.34 81 PHE A O 1
ATOM 643 N N . TYR A 1 82 ? 8.306 -5.527 -20.816 1.00 48.06 82 TYR A N 1
ATOM 644 C CA . TYR A 1 82 ? 8.674 -6.365 -19.681 1.00 48.06 82 TYR A CA 1
ATOM 645 C C . TYR A 1 82 ? 7.431 -6.631 -18.817 1.00 48.06 82 TYR A C 1
ATOM 647 O O . TYR A 1 82 ? 6.898 -5.684 -18.232 1.00 48.06 82 TYR A O 1
ATOM 655 N N . PRO A 1 83 ? 6.981 -7.893 -18.683 1.00 48.56 83 PRO A N 1
ATOM 656 C CA . PRO A 1 83 ? 5.784 -8.244 -17.914 1.00 48.56 83 PRO A CA 1
ATOM 657 C C . PRO A 1 83 ? 6.006 -8.231 -16.392 1.00 48.56 83 PRO A C 1
ATOM 659 O O . PRO A 1 83 ? 5.067 -8.438 -15.628 1.00 48.56 83 PRO A O 1
ATOM 662 N N . TYR A 1 84 ? 7.233 -7.982 -15.923 1.00 50.84 84 TYR A N 1
ATOM 663 C CA . TYR A 1 84 ? 7.553 -7.956 -14.496 1.00 50.84 84 TYR A CA 1
ATOM 664 C C . TYR A 1 84 ? 7.103 -6.644 -13.856 1.00 50.84 84 TYR A C 1
ATOM 666 O O . TYR A 1 84 ? 7.872 -5.692 -13.720 1.00 50.84 84 TYR A O 1
ATOM 674 N N . ARG A 1 85 ? 5.833 -6.601 -13.457 1.00 62.97 85 ARG A N 1
ATOM 675 C CA . ARG A 1 85 ? 5.277 -5.549 -12.609 1.00 62.97 85 ARG A CA 1
ATOM 676 C C . ARG A 1 85 ? 4.930 -6.155 -11.258 1.00 62.97 85 ARG A C 1
ATOM 678 O O . ARG A 1 85 ? 3.965 -6.896 -11.129 1.00 62.97 85 ARG A O 1
ATOM 685 N N . GLN A 1 86 ? 5.746 -5.851 -10.258 1.00 70.38 86 GLN A N 1
ATOM 686 C CA . GLN A 1 86 ? 5.300 -5.937 -8.873 1.00 70.38 86 GLN A CA 1
ATOM 687 C C . GLN A 1 86 ? 4.421 -4.715 -8.612 1.00 70.38 86 GLN A C 1
ATOM 689 O O . GLN A 1 86 ? 4.703 -3.624 -9.114 1.00 70.38 86 GLN A O 1
ATOM 694 N N . TYR A 1 87 ? 3.365 -4.903 -7.841 1.00 80.50 87 TYR A N 1
ATOM 695 C CA . TYR A 1 87 ? 2.609 -3.809 -7.265 1.00 80.50 87 TYR A CA 1
ATOM 696 C C . TYR A 1 87 ? 2.493 -4.024 -5.765 1.00 80.50 87 TYR A C 1
ATOM 698 O O . TYR A 1 87 ? 2.565 -5.157 -5.278 1.00 80.50 87 TYR A O 1
ATOM 706 N N . ILE A 1 88 ? 2.312 -2.921 -5.058 1.00 87.38 88 ILE A N 1
ATOM 707 C CA . ILE A 1 88 ? 1.909 -2.899 -3.667 1.00 87.38 88 ILE A CA 1
ATOM 708 C C . ILE A 1 88 ? 0.663 -2.029 -3.536 1.00 87.38 88 ILE A C 1
ATOM 710 O O . ILE A 1 88 ? 0.522 -1.001 -4.204 1.00 87.38 88 ILE A O 1
ATOM 714 N N . VAL A 1 89 ? -0.232 -2.458 -2.661 1.00 89.06 89 VAL A N 1
ATOM 715 C CA . VAL A 1 89 ? -1.420 -1.724 -2.243 1.00 89.06 89 VAL A CA 1
ATOM 716 C C . VAL A 1 89 ? -1.374 -1.672 -0.730 1.00 89.06 89 VAL A C 1
ATOM 718 O O . VAL A 1 89 ? -1.269 -2.710 -0.089 1.00 89.06 89 VAL A O 1
ATOM 721 N N . ALA A 1 90 ? -1.433 -0.493 -0.137 1.00 91.25 90 ALA A N 1
ATOM 722 C CA . ALA A 1 90 ? -1.487 -0.342 1.304 1.00 91.25 90 ALA A CA 1
ATOM 723 C C . ALA A 1 90 ? -2.623 0.593 1.689 1.00 91.25 90 ALA A C 1
ATOM 725 O O . ALA A 1 90 ? -2.891 1.566 0.989 1.00 91.25 90 ALA A O 1
ATOM 726 N N . ILE A 1 91 ? -3.271 0.323 2.814 1.00 93.75 91 ILE A N 1
ATOM 727 C CA . ILE A 1 91 ? -4.238 1.239 3.416 1.00 93.75 91 ILE A CA 1
ATOM 728 C C . ILE A 1 91 ? -3.966 1.387 4.905 1.00 93.75 91 ILE A C 1
ATOM 730 O O . ILE A 1 91 ? -3.473 0.460 5.551 1.00 93.75 91 ILE A O 1
ATOM 734 N N . VAL A 1 92 ? -4.310 2.550 5.450 1.00 93.81 92 VAL A N 1
ATOM 735 C CA . VAL A 1 92 ? -4.255 2.804 6.891 1.00 93.81 92 VAL A CA 1
ATOM 736 C C . VAL A 1 92 ? -5.669 2.849 7.452 1.00 93.81 92 VAL A C 1
ATOM 738 O O . VAL A 1 92 ? -6.469 3.714 7.086 1.00 93.81 92 VAL A O 1
ATOM 741 N N . VAL A 1 93 ? -5.972 1.924 8.358 1.00 94.12 93 VAL A N 1
ATOM 742 C CA . VAL A 1 93 ? -7.298 1.730 8.960 1.00 94.12 93 VAL A CA 1
ATOM 743 C C . VAL A 1 93 ? -7.228 1.657 10.480 1.00 94.12 93 VAL A C 1
ATOM 745 O O . VAL A 1 93 ? -6.167 1.475 11.068 1.00 94.12 93 VAL A O 1
ATOM 748 N N . SER A 1 94 ? -8.374 1.804 11.128 1.00 93.81 94 SER A N 1
ATOM 749 C CA . SER A 1 94 ? -8.583 1.513 12.542 1.00 93.81 94 SER A CA 1
ATOM 750 C C . SER A 1 94 ? -9.185 0.119 12.729 1.00 93.81 94 SER A C 1
ATOM 752 O O . SER A 1 94 ? -9.756 -0.459 11.808 1.00 93.81 94 SER A O 1
ATOM 754 N N . ARG A 1 95 ? -9.121 -0.409 13.956 1.00 90.75 95 ARG A N 1
ATOM 755 C CA . ARG A 1 95 ? -9.779 -1.676 14.317 1.00 90.75 95 ARG A CA 1
ATOM 756 C C . ARG A 1 95 ? -11.281 -1.672 14.008 1.00 90.75 95 ARG A C 1
ATOM 758 O O . ARG A 1 95 ? -11.776 -2.629 13.431 1.00 90.75 95 ARG A O 1
ATOM 765 N N . LYS A 1 96 ? -11.980 -0.585 14.349 1.00 90.31 96 LYS A N 1
ATOM 766 C CA . LYS A 1 96 ? -13.421 -0.454 14.096 1.00 90.31 96 LYS A CA 1
ATOM 767 C C . LYS A 1 96 ? -13.743 -0.568 12.604 1.00 90.31 96 LYS A C 1
ATOM 769 O O . LYS A 1 96 ? -14.661 -1.277 12.235 1.00 90.31 96 LYS A O 1
ATOM 774 N N . GLU A 1 97 ? -12.941 0.063 11.748 1.00 90.31 97 GLU A N 1
ATOM 775 C CA . GLU A 1 97 ? -13.129 -0.041 10.296 1.00 90.31 97 GLU A CA 1
ATOM 776 C C . GLU A 1 97 ? -12.910 -1.470 9.782 1.00 90.31 97 GLU A C 1
ATOM 778 O O . GLU A 1 97 ? -13.630 -1.909 8.893 1.00 90.31 97 GLU A O 1
ATOM 783 N N . ILE A 1 98 ? -11.970 -2.225 10.364 1.00 87.81 98 ILE A N 1
ATOM 784 C CA . ILE A 1 98 ? -11.796 -3.654 10.051 1.00 87.81 98 ILE A CA 1
ATOM 785 C C . ILE A 1 98 ? -13.062 -4.448 10.393 1.00 87.81 98 ILE A C 1
ATOM 787 O O . ILE A 1 98 ? -13.551 -5.233 9.579 1.00 87.81 98 ILE A O 1
ATOM 791 N N . GLU A 1 99 ? -13.620 -4.214 11.578 1.00 87.38 99 GLU A N 1
ATOM 792 C CA . GLU A 1 99 ? -14.842 -4.873 12.042 1.00 87.38 99 GLU A CA 1
ATOM 793 C C . GLU A 1 99 ? -16.070 -4.485 11.204 1.00 87.38 99 GLU A C 1
ATOM 795 O O . GLU A 1 99 ? -16.902 -5.344 10.905 1.00 87.38 99 GLU A O 1
ATOM 800 N N . ASP A 1 100 ? -16.170 -3.218 10.798 1.00 86.81 100 ASP A N 1
ATOM 801 C CA . ASP A 1 100 ? -17.259 -2.710 9.965 1.00 86.81 100 ASP A CA 1
ATOM 802 C C . ASP A 1 100 ? -17.205 -3.340 8.564 1.00 86.81 100 ASP A C 1
ATOM 804 O O . ASP A 1 100 ? -18.207 -3.877 8.088 1.00 86.81 100 ASP A O 1
ATOM 808 N N . VAL A 1 101 ? -16.023 -3.404 7.937 1.00 85.38 101 VAL A N 1
ATOM 809 C CA . VAL A 1 101 ? -15.848 -4.087 6.642 1.00 85.38 101 VAL A CA 1
ATOM 810 C C . VAL A 1 101 ? -16.232 -5.563 6.731 1.00 85.38 101 VAL A C 1
ATOM 812 O O . VAL A 1 101 ? -16.888 -6.073 5.824 1.00 85.38 101 VAL A O 1
ATOM 815 N N . ARG A 1 102 ? -15.890 -6.249 7.830 1.00 79.69 102 ARG A N 1
ATOM 816 C CA . ARG A 1 102 ? -16.249 -7.663 8.045 1.00 79.69 102 ARG A CA 1
ATOM 817 C C . ARG A 1 102 ? -17.763 -7.892 8.061 1.00 79.69 102 ARG A C 1
ATOM 819 O O . ARG A 1 102 ? -18.220 -8.948 7.635 1.00 79.69 102 ARG A O 1
ATOM 826 N N . LYS A 1 103 ? -18.534 -6.928 8.567 1.00 84.12 103 LYS A N 1
ATOM 827 C CA . LYS A 1 103 ? -20.003 -6.998 8.644 1.00 84.12 103 LYS A CA 1
ATOM 828 C C . LYS A 1 103 ? -20.692 -6.621 7.331 1.00 84.12 103 LYS A C 1
ATOM 830 O O . LYS A 1 103 ? -21.895 -6.830 7.203 1.00 84.12 103 LYS A O 1
ATOM 835 N N . THR A 1 104 ? -19.957 -6.060 6.375 1.00 78.12 104 THR A N 1
ATOM 836 C CA . THR A 1 104 ? -20.522 -5.502 5.145 1.00 78.12 104 THR A CA 1
ATOM 837 C C . THR A 1 104 ? -20.427 -6.506 3.986 1.00 78.12 104 THR A C 1
ATOM 839 O O . THR A 1 104 ? -19.452 -7.249 3.870 1.00 78.12 104 THR A O 1
ATOM 842 N N . SER A 1 105 ? -21.432 -6.540 3.101 1.00 78.81 105 SER A N 1
ATOM 843 C CA . SER A 1 105 ? -21.406 -7.353 1.872 1.00 78.81 105 SER A CA 1
ATOM 844 C C . SER A 1 105 ? -20.323 -6.871 0.891 1.00 78.81 105 SER A C 1
ATOM 846 O O . SER A 1 105 ? -19.775 -5.778 1.041 1.00 78.81 105 SER A O 1
ATOM 848 N N . LYS A 1 106 ? -20.019 -7.662 -0.154 1.00 71.12 106 LYS A N 1
ATOM 849 C CA . LYS A 1 106 ? -19.032 -7.294 -1.192 1.00 71.12 106 LYS A CA 1
ATOM 850 C C . LYS A 1 106 ? -19.289 -5.908 -1.804 1.00 71.12 106 LYS A C 1
ATOM 852 O O . LYS A 1 106 ? -18.342 -5.147 -1.948 1.00 71.12 106 LYS A O 1
ATOM 857 N N . GLU A 1 107 ? -20.546 -5.565 -2.063 1.00 72.44 107 GLU A N 1
ATOM 858 C CA . GLU A 1 107 ? -20.942 -4.264 -2.621 1.00 72.44 107 GLU A CA 1
ATOM 859 C C . GLU A 1 107 ? -20.530 -3.097 -1.712 1.00 72.44 107 GLU A C 1
ATOM 861 O O . GLU A 1 107 ? -19.987 -2.096 -2.177 1.00 72.44 107 GLU A O 1
ATOM 866 N N . GLY A 1 108 ? -20.700 -3.240 -0.395 1.00 73.62 108 GLY A N 1
ATOM 867 C CA . GLY A 1 108 ? -20.262 -2.209 0.544 1.00 73.62 108 GLY A CA 1
ATOM 868 C C . GLY A 1 108 ? -18.746 -2.196 0.773 1.00 73.62 108 GLY A C 1
ATOM 869 O O . GLY A 1 108 ? -18.189 -1.133 1.049 1.00 73.62 108 GLY A O 1
ATOM 870 N N . ARG A 1 109 ? -18.047 -3.326 0.580 1.00 78.62 109 ARG A N 1
ATOM 871 C CA . ARG A 1 109 ? -16.573 -3.378 0.644 1.00 78.62 109 ARG A CA 1
ATOM 872 C C . ARG A 1 109 ? -15.919 -2.514 -0.438 1.00 78.62 109 ARG A C 1
ATOM 874 O O . ARG A 1 109 ? -14.995 -1.766 -0.126 1.00 78.62 109 ARG A O 1
ATOM 881 N N . ASP A 1 110 ? -16.412 -2.558 -1.675 1.00 75.00 110 ASP A N 1
ATOM 882 C CA . ASP A 1 110 ? -15.877 -1.725 -2.764 1.00 75.00 110 ASP A CA 1
ATOM 883 C C . ASP A 1 110 ? -16.029 -0.226 -2.462 1.00 75.00 110 ASP A C 1
ATOM 885 O O . ASP A 1 110 ? -15.065 0.535 -2.576 1.00 75.00 110 ASP A O 1
ATOM 889 N N . SER A 1 111 ? -17.199 0.183 -1.957 1.00 81.38 111 SER A N 1
ATOM 890 C CA . SER A 1 111 ? -17.445 1.577 -1.562 1.00 81.38 111 SER A CA 1
ATOM 891 C C . SER A 1 111 ? -16.497 2.059 -0.454 1.00 81.38 111 SER A C 1
ATOM 893 O O . SER A 1 111 ? -16.043 3.206 -0.469 1.00 81.38 111 SER A O 1
ATOM 895 N N . PHE A 1 112 ? -16.130 1.171 0.477 1.00 83.94 112 PHE A N 1
ATOM 896 C CA . PHE A 1 112 ? -15.172 1.468 1.536 1.00 83.94 112 PHE A CA 1
ATOM 897 C C . PHE A 1 112 ? -13.757 1.676 0.982 1.00 83.94 112 PHE A C 1
ATOM 899 O O . PHE A 1 112 ? -13.081 2.634 1.360 1.00 83.94 112 PHE A O 1
ATOM 906 N N . TYR A 1 113 ? -13.307 0.826 0.056 1.00 81.44 113 TYR A N 1
ATOM 907 C CA . TYR A 1 113 ? -12.005 0.999 -0.587 1.00 81.44 113 TYR A CA 1
ATOM 908 C C . TYR A 1 113 ? -11.912 2.330 -1.340 1.00 81.44 113 TYR A C 1
ATOM 910 O O . TYR A 1 113 ? -10.959 3.084 -1.138 1.00 81.44 113 TYR A O 1
ATOM 918 N N . GLU A 1 114 ? -12.919 2.656 -2.152 1.00 83.62 114 GLU A N 1
ATOM 919 C CA . GLU A 1 114 ? -12.980 3.923 -2.888 1.00 83.62 114 GLU A CA 1
ATOM 920 C C . GLU A 1 114 ? -13.001 5.141 -1.958 1.00 83.62 114 GLU A C 1
ATOM 922 O O . GLU A 1 114 ? -12.354 6.156 -2.236 1.00 83.62 114 GLU A O 1
ATOM 927 N N . LEU A 1 115 ? -13.710 5.049 -0.829 1.00 84.50 115 LEU A N 1
ATOM 928 C CA . LEU A 1 115 ? -13.707 6.092 0.193 1.00 84.50 115 LEU A CA 1
ATOM 929 C C . LEU A 1 115 ? -12.294 6.318 0.742 1.00 84.50 115 LEU A C 1
ATOM 931 O O . LEU A 1 115 ? -11.820 7.454 0.772 1.00 84.50 115 LEU A O 1
ATOM 935 N N . LEU A 1 116 ? -11.585 5.250 1.120 1.00 85.00 116 LEU A N 1
ATOM 936 C CA . LEU A 1 116 ? -10.214 5.357 1.626 1.00 85.00 116 LEU A CA 1
ATOM 937 C C . LEU A 1 116 ? -9.247 5.943 0.590 1.00 85.00 116 LEU A C 1
ATOM 939 O O . LEU A 1 116 ? -8.340 6.696 0.960 1.00 85.00 116 LEU A O 1
ATOM 943 N N . GLN A 1 117 ? -9.446 5.633 -0.695 1.00 83.00 117 GLN A N 1
ATOM 944 C CA . GLN A 1 117 ? -8.698 6.255 -1.787 1.00 83.00 117 GLN A CA 1
ATOM 945 C C . GLN A 1 117 ? -8.937 7.766 -1.846 1.00 83.00 117 GLN A C 1
ATOM 947 O O . GLN A 1 117 ? -7.973 8.532 -1.825 1.00 83.00 117 GLN A O 1
ATOM 952 N N . LYS A 1 118 ? -10.205 8.200 -1.853 1.00 84.50 118 LYS A N 1
ATOM 953 C CA . LYS A 1 118 ? -10.586 9.626 -1.849 1.00 84.50 118 LYS A CA 1
ATOM 954 C C . LYS A 1 118 ? -10.051 10.357 -0.620 1.00 84.50 118 LYS A C 1
ATOM 956 O O . LYS A 1 118 ? -9.686 11.526 -0.694 1.00 84.50 118 LYS A O 1
ATOM 961 N N . GLU A 1 119 ? -9.959 9.664 0.511 1.00 84.44 119 GLU A N 1
ATOM 962 C CA . GLU A 1 119 ? -9.418 10.216 1.747 1.00 84.44 119 GLU A CA 1
ATOM 963 C C . GLU A 1 119 ? -7.887 10.324 1.788 1.00 84.44 119 GLU A C 1
ATOM 965 O O . GLU A 1 119 ? -7.375 10.890 2.759 1.00 84.44 119 GLU A O 1
ATOM 970 N N . GLY A 1 120 ? -7.173 9.796 0.787 1.00 81.94 120 GLY A N 1
ATOM 971 C CA . GLY A 1 120 ? -5.707 9.752 0.735 1.00 81.94 120 GLY A CA 1
ATOM 972 C C . GLY A 1 120 ? -5.075 8.666 1.615 1.00 81.94 120 GLY A C 1
ATOM 973 O O . GLY A 1 120 ? -3.860 8.486 1.623 1.00 81.94 120 GLY A O 1
ATOM 974 N N . ARG A 1 121 ? -5.883 7.860 2.311 1.00 85.50 121 ARG A N 1
ATOM 975 C CA . ARG A 1 121 ? -5.428 6.829 3.266 1.00 85.50 121 ARG A CA 1
ATOM 976 C C . ARG A 1 121 ? -4.944 5.544 2.594 1.00 85.50 121 ARG A C 1
ATOM 978 O O . ARG A 1 121 ? -4.765 4.520 3.254 1.00 85.50 121 ARG A O 1
ATOM 985 N N . HIS A 1 122 ? -4.749 5.605 1.284 1.00 84.62 122 HIS A N 1
ATOM 986 C CA . HIS A 1 122 ? -4.384 4.516 0.404 1.00 84.62 122 HIS A CA 1
ATOM 987 C C . HIS A 1 122 ? -3.079 4.841 -0.323 1.00 84.62 122 HIS A C 1
ATOM 989 O O . HIS A 1 122 ? -2.886 5.933 -0.853 1.00 84.62 122 HIS A O 1
ATOM 995 N N . VAL A 1 123 ? -2.200 3.850 -0.391 1.00 78.31 123 VAL A N 1
ATOM 996 C CA . VAL A 1 123 ? -0.949 3.891 -1.133 1.00 78.31 123 VAL A CA 1
ATOM 997 C C . VAL A 1 123 ? -0.985 2.780 -2.165 1.00 78.31 123 VAL A C 1
ATOM 999 O O . VAL A 1 123 ? -0.920 1.607 -1.820 1.00 78.31 123 VAL A O 1
ATOM 1002 N N . PHE A 1 124 ? -1.016 3.148 -3.438 1.00 80.94 124 PHE A N 1
ATOM 1003 C CA . PHE A 1 124 ? -0.761 2.218 -4.529 1.00 80.94 124 PHE A CA 1
ATOM 1004 C C . PHE A 1 124 ? 0.576 2.551 -5.174 1.00 80.94 124 PHE A C 1
ATOM 1006 O O . PHE A 1 124 ? 0.887 3.718 -5.428 1.00 80.94 124 PHE A O 1
ATOM 1013 N N . GLN A 1 125 ? 1.384 1.527 -5.421 1.00 76.19 125 GLN A N 1
ATOM 1014 C CA . GLN A 1 125 ? 2.626 1.679 -6.160 1.00 76.19 125 GLN A CA 1
ATOM 1015 C C . GLN A 1 125 ? 2.848 0.459 -7.041 1.00 76.19 125 GLN A C 1
ATOM 1017 O O . GLN A 1 125 ? 3.003 -0.656 -6.558 1.00 76.19 125 GLN A O 1
ATOM 1022 N N . ILE A 1 126 ? 2.938 0.691 -8.345 1.00 68.06 126 ILE A N 1
ATOM 1023 C CA . ILE A 1 126 ? 3.528 -0.264 -9.283 1.00 68.06 126 ILE A CA 1
ATOM 1024 C C . ILE A 1 126 ? 5.037 -0.035 -9.230 1.00 68.06 126 ILE A C 1
ATOM 1026 O O . ILE A 1 126 ? 5.461 1.116 -9.148 1.00 68.06 126 ILE A O 1
ATOM 1030 N N . ASN A 1 127 ? 5.862 -1.084 -9.293 1.00 66.12 127 ASN A N 1
ATOM 1031 C CA . ASN A 1 127 ? 7.301 -0.936 -9.517 1.00 66.12 127 ASN A CA 1
ATOM 1032 C C . ASN A 1 127 ? 7.514 -0.233 -10.861 1.00 66.12 127 ASN A C 1
ATOM 1034 O O . ASN A 1 127 ? 7.609 -0.842 -11.929 1.00 66.12 127 ASN A O 1
ATOM 1038 N N . GLU A 1 128 ? 7.542 1.089 -10.811 1.00 59.28 128 GLU A N 1
ATOM 1039 C CA . GLU A 1 128 ? 8.065 1.926 -11.859 1.00 59.28 128 GLU A CA 1
ATOM 1040 C C . GLU A 1 128 ? 9.569 1.697 -11.880 1.00 59.28 128 GLU A C 1
ATOM 1042 O O . GLU A 1 128 ? 10.211 1.593 -10.833 1.00 59.28 128 GLU A O 1
ATOM 1047 N N . ARG A 1 129 ? 10.149 1.597 -13.079 1.00 54.34 129 ARG A N 1
ATOM 1048 C CA . ARG A 1 129 ? 11.601 1.670 -13.204 1.00 54.34 129 ARG A CA 1
ATOM 1049 C C . ARG A 1 129 ? 12.012 3.066 -12.757 1.00 54.34 129 ARG A C 1
ATOM 1051 O O . ARG A 1 129 ? 12.014 3.994 -13.563 1.00 54.34 129 ARG A O 1
ATOM 1058 N N . SER A 1 130 ? 12.311 3.217 -11.474 1.00 50.28 130 SER A N 1
ATOM 1059 C CA . SER A 1 130 ? 12.952 4.420 -10.987 1.00 50.28 130 SER A CA 1
ATOM 1060 C C . SER A 1 130 ? 14.341 4.469 -11.612 1.00 50.28 130 SER A C 1
ATOM 1062 O O . SER A 1 130 ? 15.111 3.516 -11.500 1.00 50.28 130 SER A O 1
ATOM 1064 N N . LYS A 1 131 ? 14.643 5.566 -12.312 1.00 49.44 131 LYS A N 1
ATOM 1065 C CA . LYS A 1 131 ? 16.018 5.885 -12.719 1.00 49.44 131 LYS A CA 1
ATOM 1066 C C . LYS A 1 131 ? 16.849 6.379 -11.527 1.00 49.44 131 LYS A C 1
ATOM 1068 O O . LYS A 1 131 ? 18.052 6.574 -11.674 1.00 49.44 131 LYS A O 1
ATOM 1073 N N . GLU A 1 132 ? 16.216 6.611 -10.375 1.00 49.41 132 GLU A N 1
ATOM 1074 C CA . GLU A 1 132 ? 16.880 7.065 -9.156 1.00 49.41 132 GLU A CA 1
ATOM 1075 C C . GLU A 1 132 ? 17.667 5.896 -8.550 1.00 49.41 132 GLU A C 1
ATOM 1077 O O . GLU A 1 132 ? 17.124 4.819 -8.291 1.00 49.41 132 GLU A O 1
ATOM 1082 N N . LYS A 1 133 ? 18.971 6.108 -8.354 1.00 50.31 133 LYS A N 1
ATOM 1083 C CA . LYS A 1 133 ? 19.855 5.148 -7.684 1.00 50.31 133 LYS A CA 1
ATOM 1084 C C . LYS A 1 133 ? 19.494 5.056 -6.193 1.00 50.31 133 LYS A C 1
ATOM 1086 O O . LYS A 1 133 ? 19.125 6.081 -5.621 1.00 50.31 133 LYS A O 1
ATOM 1091 N N . PRO A 1 134 ? 19.610 3.871 -5.557 1.00 50.38 134 PRO A N 1
ATOM 1092 C CA . PRO A 1 134 ? 19.464 3.734 -4.106 1.00 50.38 134 PRO A CA 1
ATOM 1093 C C . PRO A 1 134 ? 20.330 4.749 -3.355 1.00 50.38 134 PRO A C 1
ATOM 1095 O O . PRO A 1 134 ? 21.482 4.931 -3.757 1.00 50.38 134 PRO A O 1
ATOM 1098 N N . PRO A 1 135 ? 19.825 5.406 -2.288 1.00 49.84 135 PRO A N 1
ATOM 1099 C CA . PRO A 1 135 ? 20.694 6.054 -1.323 1.00 49.84 135 PRO A CA 1
ATOM 1100 C C . PRO A 1 135 ? 21.506 4.932 -0.676 1.00 49.84 135 PRO A C 1
ATOM 1102 O O . PRO A 1 135 ? 21.022 4.226 0.203 1.00 49.84 135 PRO A O 1
ATOM 1105 N N . CYS A 1 136 ? 22.705 4.682 -1.199 1.00 48.53 136 CYS A N 1
ATOM 1106 C CA . CYS A 1 136 ? 23.608 3.707 -0.614 1.00 48.53 136 CYS A CA 1
ATOM 1107 C C . CYS A 1 136 ? 24.029 4.248 0.757 1.00 48.53 136 CYS A C 1
ATOM 1109 O O . CYS A 1 136 ? 24.690 5.283 0.831 1.00 48.53 136 CYS A O 1
ATOM 1111 N N . ALA A 1 137 ? 23.631 3.564 1.830 1.00 42.47 137 ALA A N 1
ATOM 1112 C CA . ALA A 1 137 ? 24.315 3.691 3.105 1.00 42.47 137 ALA A CA 1
ATOM 1113 C C . ALA A 1 137 ? 25.703 3.062 2.917 1.00 42.47 137 ALA A C 1
ATOM 1115 O O . ALA A 1 137 ? 25.812 1.850 2.775 1.00 42.47 137 ALA A O 1
ATOM 1116 N N . GLU A 1 138 ? 26.709 3.921 2.767 1.00 45.28 138 GLU A N 1
ATOM 1117 C CA . GLU A 1 138 ? 28.124 3.662 3.060 1.00 45.28 138 GLU A CA 1
ATOM 1118 C C . GLU A 1 138 ? 28.663 2.266 2.678 1.00 45.28 138 GLU A C 1
ATOM 1120 O O . GLU A 1 138 ? 29.035 1.495 3.545 1.00 45.28 138 GLU A O 1
ATOM 1125 N N . GLU A 1 139 ? 28.738 1.935 1.382 1.00 42.44 139 GLU A N 1
ATOM 1126 C CA . GLU A 1 139 ? 29.690 0.950 0.817 1.00 42.44 139 GLU A CA 1
ATOM 1127 C C . GLU A 1 139 ? 29.700 1.047 -0.731 1.00 42.44 139 GLU A C 1
ATOM 1129 O O . GLU A 1 139 ? 28.742 1.563 -1.323 1.00 42.44 139 GLU A O 1
ATOM 1134 N N . PRO A 1 140 ? 30.776 0.636 -1.442 1.00 43.28 140 PRO A N 1
ATOM 1135 C CA . PRO A 1 140 ? 31.061 1.114 -2.793 1.00 43.28 140 PRO A CA 1
ATOM 1136 C C . PRO A 1 140 ? 30.140 0.470 -3.842 1.00 43.28 140 PRO A C 1
ATOM 1138 O O . PRO A 1 140 ? 30.443 -0.553 -4.454 1.00 43.28 140 PRO A O 1
ATOM 1141 N N . CYS A 1 141 ? 29.022 1.142 -4.124 1.00 44.97 141 CYS A N 1
ATOM 1142 C CA . CYS A 1 141 ? 28.030 0.840 -5.165 1.00 44.97 141 CYS A CA 1
ATOM 1143 C C . CYS A 1 141 ? 28.559 0.947 -6.624 1.00 44.97 141 CYS A C 1
ATOM 1145 O O . CYS A 1 141 ? 27.778 1.090 -7.564 1.00 44.97 141 CYS A O 1
ATOM 1147 N N . GLY A 1 142 ? 29.874 0.875 -6.855 1.00 41.19 142 GLY A N 1
ATOM 1148 C CA . GLY A 1 142 ? 30.521 1.206 -8.133 1.00 41.19 142 GLY A CA 1
ATOM 1149 C C . GLY A 1 142 ? 30.361 0.191 -9.272 1.00 41.19 142 GLY A C 1
ATOM 1150 O O . GLY A 1 142 ? 30.807 0.472 -10.380 1.00 41.19 142 GLY A O 1
ATOM 1151 N N . LYS A 1 143 ? 29.755 -0.985 -9.041 1.00 45.03 143 LYS A N 1
ATOM 1152 C CA . LYS A 1 143 ? 29.678 -2.062 -10.056 1.00 45.03 143 LYS A CA 1
ATOM 1153 C C . LYS A 1 143 ? 28.330 -2.788 -10.160 1.00 45.03 143 LYS A C 1
ATOM 1155 O O . LYS A 1 143 ? 28.248 -3.796 -10.857 1.00 45.03 143 LYS A O 1
ATOM 1160 N N . ARG A 1 144 ? 27.271 -2.337 -9.476 1.00 47.53 144 ARG A N 1
ATOM 1161 C CA . ARG A 1 144 ? 25.979 -3.051 -9.502 1.00 47.53 144 ARG A CA 1
ATOM 1162 C C . ARG A 1 144 ? 25.056 -2.493 -10.597 1.00 47.53 144 ARG A C 1
ATOM 1164 O O . ARG A 1 144 ? 24.999 -1.274 -10.760 1.00 47.53 144 ARG A O 1
ATOM 1171 N N . PRO A 1 145 ? 24.333 -3.350 -11.347 1.00 47.31 145 PRO A N 1
ATOM 1172 C CA . PRO A 1 145 ? 23.321 -2.897 -12.298 1.00 47.31 145 PRO A CA 1
ATOM 1173 C C . PRO A 1 145 ? 22.309 -1.975 -11.607 1.00 47.31 145 PRO A C 1
ATOM 1175 O O . PRO A 1 145 ? 21.970 -2.204 -10.446 1.00 47.31 145 PRO A O 1
ATOM 1178 N N . ASN A 1 146 ? 21.811 -0.956 -12.317 1.00 51.91 146 ASN A N 1
ATOM 1179 C CA . ASN A 1 146 ? 20.696 -0.113 -11.869 1.00 51.91 146 ASN A CA 1
ATOM 1180 C C . ASN A 1 146 ? 19.427 -0.974 -11.723 1.00 51.91 146 ASN A C 1
ATOM 1182 O O . ASN A 1 146 ? 18.584 -1.016 -12.622 1.00 51.91 146 ASN A O 1
ATOM 1186 N N . TYR A 1 147 ? 19.301 -1.698 -10.617 1.00 55.22 147 TYR A N 1
ATOM 1187 C CA . TYR A 1 147 ? 18.087 -2.427 -10.305 1.00 55.22 147 TYR A CA 1
ATOM 1188 C C . TYR A 1 147 ? 17.038 -1.449 -9.766 1.00 55.22 147 TYR A C 1
ATOM 1190 O O . TYR A 1 147 ? 17.342 -0.660 -8.867 1.00 55.22 147 TYR A O 1
ATOM 1198 N N . PRO A 1 148 ? 15.805 -1.474 -10.300 1.00 63.84 148 PRO A N 1
ATOM 1199 C CA . PRO A 1 148 ? 14.728 -0.669 -9.749 1.00 63.84 148 PRO A CA 1
ATOM 1200 C C . PRO A 1 148 ? 14.450 -1.105 -8.306 1.00 63.84 148 PRO A C 1
ATOM 1202 O O . PRO A 1 148 ? 14.512 -2.294 -7.986 1.00 63.84 148 PRO A O 1
ATOM 1205 N N . TRP A 1 149 ? 14.149 -0.146 -7.432 1.00 73.31 149 TRP A N 1
ATOM 1206 C CA . TRP A 1 149 ? 13.741 -0.461 -6.065 1.00 73.31 149 TRP A CA 1
ATOM 1207 C C . TRP A 1 149 ? 12.405 -1.207 -6.071 1.00 73.31 149 TRP A C 1
ATOM 1209 O O . TRP A 1 149 ? 11.528 -0.925 -6.893 1.00 73.31 149 TRP A O 1
ATOM 1219 N N . HIS A 1 150 ? 12.236 -2.133 -5.131 1.00 79.56 150 HIS A N 1
ATOM 1220 C CA . HIS A 1 150 ? 10.945 -2.756 -4.874 1.00 79.56 150 HIS A CA 1
ATOM 1221 C C . HIS A 1 150 ? 9.964 -1.758 -4.250 1.00 79.56 150 HIS A C 1
ATOM 1223 O O . HIS A 1 150 ? 10.355 -0.815 -3.554 1.00 79.56 150 HIS A O 1
ATOM 1229 N N . GLY A 1 151 ? 8.674 -1.980 -4.492 1.00 81.19 151 GLY A N 1
ATOM 1230 C CA . GLY A 1 151 ? 7.603 -1.061 -4.127 1.00 81.19 151 GLY A CA 1
ATOM 1231 C C . GLY A 1 151 ? 7.573 -0.747 -2.637 1.00 81.19 151 GLY A C 1
ATOM 1232 O O . GLY A 1 151 ? 7.367 0.409 -2.274 1.00 81.19 151 GLY A O 1
ATOM 1233 N N . GLU A 1 152 ? 7.850 -1.738 -1.783 1.00 86.12 152 GLU A N 1
ATOM 1234 C CA . GLU A 1 152 ? 7.915 -1.579 -0.328 1.00 86.12 152 GLU A CA 1
ATOM 1235 C C . GLU A 1 152 ? 8.957 -0.525 0.071 1.00 86.12 152 GLU A C 1
ATOM 1237 O O . GLU A 1 152 ? 8.660 0.402 0.824 1.00 86.12 152 GLU A O 1
ATOM 1242 N N . VAL A 1 153 ? 10.159 -0.621 -0.499 1.00 84.81 153 VAL A N 1
ATOM 1243 C CA . VAL A 1 153 ? 11.278 0.289 -0.219 1.00 84.81 153 VAL A CA 1
ATOM 1244 C C . VAL A 1 153 ? 10.984 1.679 -0.772 1.00 84.81 153 VAL A C 1
ATOM 1246 O O . VAL A 1 153 ? 11.167 2.675 -0.075 1.00 84.81 153 VAL A O 1
ATOM 1249 N N . ILE A 1 154 ? 10.443 1.769 -1.991 1.00 83.62 154 ILE A N 1
ATOM 1250 C CA . ILE A 1 154 ? 10.021 3.053 -2.572 1.00 83.62 154 ILE A CA 1
ATOM 1251 C C . ILE A 1 154 ? 8.994 3.743 -1.671 1.00 83.62 154 ILE A C 1
ATOM 1253 O O . ILE A 1 154 ? 9.106 4.945 -1.431 1.00 83.62 154 ILE A O 1
ATOM 1257 N N . ALA A 1 155 ? 7.992 3.013 -1.178 1.00 87.62 155 ALA A N 1
ATOM 1258 C CA . ALA A 1 155 ? 6.945 3.589 -0.344 1.00 87.62 155 ALA A CA 1
ATOM 1259 C C . ALA A 1 155 ? 7.479 4.112 0.995 1.00 87.62 155 ALA A C 1
ATOM 1261 O O . ALA A 1 155 ? 7.043 5.182 1.428 1.00 87.62 155 ALA A O 1
ATOM 1262 N N . ILE A 1 156 ? 8.445 3.418 1.604 1.00 88.19 156 ILE A N 1
ATOM 1263 C CA . ILE A 1 156 ? 9.121 3.866 2.829 1.00 88.19 156 ILE A CA 1
ATOM 1264 C C . ILE A 1 156 ? 9.964 5.115 2.545 1.00 88.19 156 ILE A C 1
ATOM 1266 O O . ILE A 1 156 ? 9.731 6.168 3.132 1.00 88.19 156 ILE A O 1
ATOM 1270 N N . HIS A 1 157 ? 10.902 5.044 1.600 1.00 84.06 157 HIS A N 1
ATOM 1271 C CA . HIS A 1 157 ? 11.846 6.137 1.345 1.00 84.06 157 HIS A CA 1
ATOM 1272 C C . HIS A 1 157 ? 11.185 7.398 0.780 1.00 84.06 157 HIS A C 1
ATOM 1274 O O . HIS A 1 157 ? 11.608 8.507 1.097 1.00 84.06 157 HIS A O 1
ATOM 1280 N N . LYS A 1 158 ? 10.119 7.261 -0.021 1.00 85.38 158 LYS A N 1
ATOM 1281 C CA . LYS A 1 158 ? 9.317 8.406 -0.493 1.00 85.38 158 LYS A CA 1
ATOM 1282 C C . LYS A 1 158 ? 8.270 8.868 0.532 1.00 85.38 158 LYS A C 1
ATOM 1284 O O . LYS A 1 158 ? 7.384 9.649 0.174 1.00 85.38 158 LYS A O 1
ATOM 1289 N N . GLN A 1 159 ? 8.357 8.391 1.779 1.00 89.62 159 GLN A N 1
ATOM 1290 C CA . GLN A 1 159 ? 7.495 8.752 2.913 1.00 89.62 159 GLN A CA 1
ATOM 1291 C C . GLN A 1 159 ? 5.999 8.579 2.618 1.00 89.62 159 GLN A C 1
ATOM 1293 O O . GLN A 1 159 ? 5.152 9.326 3.106 1.00 89.62 159 GLN A O 1
ATOM 1298 N N . ARG A 1 160 ? 5.640 7.619 1.760 1.00 90.50 160 ARG A N 1
ATOM 1299 C CA . ARG A 1 160 ? 4.243 7.416 1.359 1.00 90.50 160 ARG A CA 1
ATOM 1300 C C . ARG A 1 160 ? 3.435 6.794 2.483 1.00 90.50 160 ARG A C 1
ATOM 1302 O O . ARG A 1 160 ? 2.311 7.224 2.722 1.00 90.50 160 ARG A O 1
ATOM 1309 N N . PHE A 1 161 ? 4.025 5.835 3.197 1.00 92.50 161 PHE A N 1
ATOM 1310 C CA . PHE A 1 161 ? 3.400 5.272 4.391 1.00 92.50 161 PHE A CA 1
ATOM 1311 C C . PHE A 1 161 ? 3.235 6.332 5.481 1.00 92.50 161 PHE A C 1
ATOM 1313 O O . PHE A 1 161 ? 2.137 6.468 6.010 1.00 92.50 161 PHE A O 1
ATOM 1320 N N . ASP A 1 162 ? 4.261 7.146 5.746 1.00 92.69 162 ASP A N 1
ATOM 1321 C CA . ASP A 1 162 ? 4.175 8.217 6.748 1.00 92.69 162 ASP A CA 1
ATOM 1322 C C . ASP A 1 162 ? 3.083 9.238 6.408 1.00 92.69 162 ASP A C 1
ATOM 1324 O O . ASP A 1 162 ? 2.302 9.623 7.275 1.00 92.69 162 ASP A O 1
ATOM 1328 N N . LYS A 1 163 ? 2.964 9.637 5.134 1.00 93.00 163 LYS A N 1
ATOM 1329 C CA . LYS A 1 163 ? 1.893 10.537 4.675 1.00 93.00 163 LYS A CA 1
ATOM 1330 C C . LYS A 1 163 ? 0.503 9.937 4.888 1.00 93.00 163 LYS A C 1
ATOM 1332 O O . LYS A 1 163 ? -0.365 10.630 5.414 1.00 93.00 163 LYS A O 1
ATOM 1337 N N . ALA A 1 164 ? 0.298 8.670 4.529 1.00 92.31 164 ALA A N 1
ATOM 1338 C CA . ALA A 1 164 ? -0.986 7.995 4.724 1.00 92.31 164 ALA A CA 1
ATOM 1339 C C . ALA A 1 164 ? -1.333 7.838 6.217 1.00 92.31 164 ALA A C 1
ATOM 1341 O O . ALA A 1 164 ? -2.479 8.047 6.615 1.00 92.31 164 ALA A O 1
ATOM 1342 N N . ILE A 1 165 ? -0.341 7.528 7.061 1.00 93.62 165 ILE A N 1
ATOM 1343 C CA . ILE A 1 165 ? -0.509 7.447 8.520 1.00 93.62 165 ILE A CA 1
ATOM 1344 C C . ILE A 1 165 ? -0.850 8.820 9.098 1.00 93.62 165 ILE A C 1
ATOM 1346 O O . ILE A 1 165 ? -1.776 8.929 9.898 1.00 93.62 165 ILE A O 1
ATOM 1350 N N . LYS A 1 166 ? -0.148 9.876 8.679 1.00 93.31 166 LYS A N 1
ATOM 1351 C CA . LYS A 1 166 ? -0.432 11.244 9.118 1.00 93.31 166 LYS A CA 1
ATOM 1352 C C . LYS A 1 166 ? -1.861 11.653 8.760 1.00 93.31 166 LYS A C 1
ATOM 1354 O O . LYS A 1 166 ? -2.603 12.075 9.636 1.00 93.31 166 LYS A O 1
ATOM 1359 N N . GLN A 1 167 ? -2.281 11.433 7.514 1.00 92.00 167 GLN A N 1
ATOM 1360 C CA . GLN A 1 167 ? -3.649 11.728 7.074 1.00 92.00 167 GLN A CA 1
ATOM 1361 C C . GLN A 1 167 ? -4.709 10.945 7.858 1.00 92.00 167 GLN A C 1
ATOM 1363 O O . GLN A 1 167 ? -5.775 11.483 8.156 1.00 92.00 167 GLN A O 1
ATOM 1368 N N . PHE A 1 168 ? -4.422 9.689 8.212 1.00 94.19 168 PHE A N 1
ATOM 1369 C CA . PHE A 1 168 ? -5.276 8.920 9.112 1.00 94.19 168 PHE A CA 1
ATOM 1370 C C . PHE A 1 168 ? -5.375 9.588 10.488 1.00 94.19 168 PHE A C 1
ATOM 1372 O O . PHE A 1 168 ? -6.480 9.829 10.964 1.00 94.19 168 PHE A O 1
ATOM 1379 N N . LEU A 1 169 ? -4.241 9.911 11.114 1.00 92.88 169 LEU A N 1
ATOM 1380 C CA . LEU A 1 169 ? -4.193 10.488 12.460 1.00 92.88 169 LEU A CA 1
ATOM 1381 C C . LEU A 1 169 ? -4.847 11.873 12.536 1.00 92.88 169 LEU A C 1
ATOM 1383 O O . LEU A 1 169 ? -5.518 12.173 13.524 1.00 92.88 169 LEU A O 1
ATOM 1387 N N . ASP A 1 170 ? -4.707 12.681 11.485 1.00 92.06 170 ASP A N 1
ATOM 1388 C CA . ASP A 1 170 ? -5.322 14.005 11.388 1.00 92.06 170 ASP A CA 1
ATOM 1389 C C . ASP A 1 170 ? -6.862 13.912 11.394 1.00 92.06 170 ASP A C 1
ATOM 1391 O O . ASP A 1 170 ? -7.536 14.740 12.012 1.00 92.06 170 ASP A O 1
ATOM 1395 N N . LYS A 1 171 ? -7.425 12.874 10.755 1.00 88.56 171 LYS A N 1
ATOM 1396 C CA . LYS A 1 171 ? -8.878 12.635 10.656 1.00 88.56 171 LYS A CA 1
ATOM 1397 C C . LYS A 1 171 ? -9.448 11.814 11.815 1.00 88.56 171 LYS A C 1
ATOM 1399 O O . LYS A 1 171 ? -10.600 11.994 12.194 1.00 88.56 171 LYS A O 1
ATOM 1404 N N . GLN A 1 172 ? -8.665 10.890 12.362 1.00 88.44 172 GLN A N 1
ATOM 1405 C CA . GLN A 1 172 ? -9.099 9.876 13.325 1.00 88.44 172 GLN A CA 1
ATOM 1406 C C . GLN A 1 172 ? -8.347 10.033 14.653 1.00 88.44 172 GLN A C 1
ATOM 1408 O O . GLN A 1 172 ? -7.630 9.132 15.099 1.00 88.44 172 GLN A O 1
ATOM 1413 N N . LYS A 1 173 ? -8.513 11.196 15.296 1.00 85.62 173 LYS A N 1
ATOM 1414 C CA . LYS A 1 173 ? -7.840 11.518 16.563 1.00 85.62 173 LYS A CA 1
ATOM 1415 C C . LYS A 1 173 ? -8.113 10.450 17.628 1.00 85.62 173 LYS A C 1
ATOM 1417 O O . LYS A 1 173 ? -9.246 10.014 17.814 1.00 85.62 173 LYS A O 1
ATOM 1422 N N . GLY A 1 174 ? -7.058 10.030 18.327 1.00 86.00 174 GLY A N 1
ATOM 1423 C CA . GLY A 1 174 ? -7.138 9.040 19.407 1.00 86.00 174 GLY A CA 1
ATOM 1424 C C . GLY A 1 174 ? -7.279 7.581 18.956 1.00 86.00 174 GLY A C 1
ATOM 1425 O O . GLY A 1 174 ? -7.324 6.698 19.808 1.00 86.00 174 GLY A O 1
ATOM 1426 N N . LYS A 1 175 ? -7.319 7.290 17.646 1.00 88.94 175 LYS A N 1
ATOM 1427 C CA . LYS A 1 175 ? -7.325 5.909 17.139 1.00 88.94 175 LYS A CA 1
ATOM 1428 C C . LYS A 1 175 ? -5.913 5.418 16.823 1.00 88.94 175 LYS A C 1
ATOM 1430 O O . LYS A 1 175 ? -5.069 6.165 16.336 1.00 88.94 175 LYS A O 1
ATOM 1435 N N . HIS A 1 176 ? -5.679 4.126 17.043 1.00 92.06 176 HIS A N 1
ATOM 1436 C CA . HIS A 1 176 ? -4.425 3.474 16.665 1.00 92.06 176 HIS A CA 1
ATOM 1437 C C . HIS A 1 176 ? -4.423 3.109 15.171 1.00 92.06 176 HIS A C 1
ATOM 1439 O O . HIS A 1 176 ? -5.331 2.388 14.740 1.00 92.06 176 HIS A O 1
ATOM 1445 N N . PRO A 1 177 ? -3.427 3.563 14.386 1.00 93.81 177 PRO A N 1
ATOM 1446 C CA . PRO A 1 177 ? -3.328 3.222 12.976 1.00 93.81 177 PRO A CA 1
ATOM 1447 C C . PRO A 1 177 ? -2.911 1.760 12.789 1.00 93.81 177 PRO A C 1
ATOM 1449 O O . PRO A 1 177 ? -2.039 1.232 13.488 1.00 93.81 177 PRO A O 1
ATOM 1452 N N . ILE A 1 178 ? -3.516 1.122 11.796 1.00 94.88 178 ILE A N 1
ATOM 1453 C CA . ILE A 1 178 ? -3.190 -0.220 11.327 1.00 94.88 178 ILE A CA 1
ATOM 1454 C C . ILE A 1 178 ? -2.874 -0.115 9.836 1.00 94.88 178 ILE A C 1
ATOM 1456 O O . ILE A 1 178 ? -3.744 0.227 9.039 1.00 94.88 178 ILE A O 1
ATOM 1460 N N . LEU A 1 179 ? -1.628 -0.397 9.462 1.00 94.19 179 LEU A N 1
ATOM 1461 C CA . LEU A 1 179 ? -1.196 -0.483 8.071 1.00 94.19 179 LEU A CA 1
ATOM 1462 C C . LEU A 1 179 ? -1.463 -1.896 7.547 1.00 94.19 179 LEU A C 1
ATOM 1464 O O . LEU A 1 179 ? -0.836 -2.860 7.989 1.00 94.19 179 LEU A O 1
ATOM 1468 N N . LEU A 1 180 ? -2.380 -2.016 6.594 1.00 93.25 180 LEU A N 1
ATOM 1469 C CA . LEU A 1 180 ? -2.642 -3.256 5.870 1.00 93.25 180 LEU A CA 1
ATOM 1470 C C . LEU A 1 180 ? -1.957 -3.157 4.511 1.00 93.25 180 LEU A C 1
ATOM 1472 O O . LEU A 1 180 ? -2.342 -2.328 3.691 1.00 93.25 180 LEU A O 1
ATOM 1476 N N . LEU A 1 181 ? -0.922 -3.968 4.299 1.00 92.00 181 LEU A N 1
ATOM 1477 C CA . LEU A 1 181 ? -0.103 -3.987 3.091 1.00 92.00 181 LEU A CA 1
ATOM 1478 C C . LEU A 1 181 ? -0.354 -5.278 2.311 1.00 92.00 181 LEU A C 1
ATOM 1480 O O . LEU A 1 181 ? -0.145 -6.375 2.816 1.00 92.00 181 LEU A O 1
ATOM 1484 N N . TYR A 1 182 ? -0.747 -5.141 1.057 1.00 89.06 182 TYR A N 1
ATOM 1485 C CA . TYR A 1 182 ? -0.835 -6.216 0.087 1.00 89.06 182 TYR A CA 1
ATOM 1486 C C . TYR A 1 182 ? 0.272 -6.050 -0.957 1.00 89.06 182 TYR A C 1
ATOM 1488 O O . TYR A 1 182 ? 0.339 -5.022 -1.630 1.00 89.06 182 TYR A O 1
ATOM 1496 N N . SER A 1 183 ? 1.142 -7.048 -1.106 1.00 86.56 183 SER A N 1
ATOM 1497 C CA . SER A 1 183 ? 2.200 -7.059 -2.124 1.00 86.56 183 SER A CA 1
ATOM 1498 C C . SER A 1 183 ? 1.978 -8.185 -3.124 1.00 86.56 183 SER A C 1
ATOM 1500 O O . SER A 1 183 ? 1.602 -9.298 -2.764 1.00 86.56 183 SER A O 1
ATOM 1502 N N . HIS A 1 184 ? 2.228 -7.936 -4.408 1.00 83.12 184 HIS A N 1
ATOM 1503 C CA . HIS A 1 184 ? 2.082 -8.991 -5.409 1.00 83.12 184 HIS A CA 1
ATOM 1504 C C . HIS A 1 184 ? 3.031 -10.175 -5.140 1.00 83.12 184 HIS A C 1
ATOM 1506 O O . HIS A 1 184 ? 2.636 -11.336 -5.289 1.00 83.12 184 HIS A O 1
ATOM 1512 N N . TYR A 1 185 ? 4.254 -9.879 -4.690 1.00 81.12 185 TYR A N 1
ATOM 1513 C CA . TYR A 1 185 ? 5.251 -10.864 -4.275 1.00 81.12 185 TYR A CA 1
ATOM 1514 C C . TYR A 1 185 ? 5.518 -10.766 -2.775 1.00 81.12 185 TYR A C 1
ATOM 1516 O O . TYR A 1 185 ? 5.399 -9.697 -2.188 1.00 81.12 185 TYR A O 1
ATOM 1524 N N . ILE A 1 186 ? 5.927 -11.870 -2.155 1.00 83.44 186 ILE A N 1
ATOM 1525 C CA . ILE A 1 186 ? 6.458 -11.845 -0.793 1.00 83.44 186 ILE A CA 1
ATOM 1526 C C . ILE A 1 186 ? 7.621 -10.833 -0.707 1.00 83.44 186 ILE A C 1
ATOM 1528 O O . ILE A 1 186 ? 8.523 -10.888 -1.554 1.00 83.44 186 ILE A O 1
ATOM 1532 N N . PRO A 1 187 ? 7.629 -9.911 0.279 1.00 83.19 187 PRO A N 1
ATOM 1533 C CA . PRO A 1 187 ? 8.751 -8.998 0.472 1.00 83.19 187 PRO A CA 1
ATOM 1534 C C . PRO A 1 187 ? 10.057 -9.779 0.622 1.00 83.19 187 PRO A C 1
ATOM 1536 O O . PRO A 1 187 ? 10.136 -10.721 1.412 1.00 83.19 187 PRO A O 1
ATOM 1539 N N . CYS A 1 188 ? 11.089 -9.407 -0.135 1.00 78.75 188 CYS A N 1
ATOM 1540 C CA . CYS A 1 188 ? 12.335 -10.164 -0.129 1.00 78.75 188 CYS A CA 1
ATOM 1541 C C . CYS A 1 188 ? 13.051 -10.083 1.234 1.00 78.75 188 CYS A C 1
ATOM 1543 O O . CYS A 1 188 ? 13.128 -9.017 1.858 1.00 78.75 188 CYS A O 1
ATOM 1545 N N . ALA A 1 189 ? 13.602 -11.216 1.675 1.00 73.88 189 ALA A N 1
ATOM 1546 C CA . ALA A 1 189 ? 14.697 -11.256 2.643 1.00 73.88 189 ALA A CA 1
ATOM 1547 C C . ALA A 1 189 ? 16.000 -10.852 1.939 1.00 73.88 189 ALA A C 1
ATOM 1549 O O . ALA A 1 189 ? 16.078 -10.950 0.712 1.00 73.88 189 ALA A O 1
ATOM 1550 N N . LYS A 1 190 ? 16.995 -10.362 2.690 1.00 63.53 190 LYS A N 1
ATOM 1551 C CA . LYS A 1 190 ? 18.276 -9.859 2.168 1.00 63.53 190 LYS A CA 1
ATOM 1552 C C . LYS A 1 190 ? 18.830 -10.815 1.113 1.00 63.53 190 LYS A C 1
ATOM 1554 O O . LYS A 1 190 ? 19.252 -11.917 1.442 1.00 63.53 190 LYS A O 1
ATOM 1559 N N . LEU A 1 191 ? 18.805 -10.398 -0.154 1.00 55.94 191 LEU A N 1
ATOM 1560 C CA . LEU A 1 191 ? 19.373 -11.177 -1.251 1.00 55.94 191 LEU A CA 1
ATOM 1561 C C . LEU A 1 191 ? 20.880 -10.891 -1.275 1.00 55.94 191 LEU A C 1
ATOM 1563 O O . LEU A 1 191 ? 21.254 -9.758 -1.600 1.00 55.94 191 LEU A O 1
ATOM 1567 N N . PRO A 1 192 ? 21.746 -11.861 -0.914 1.00 46.75 192 PRO A N 1
ATOM 1568 C CA . PRO A 1 192 ? 23.150 -11.596 -0.581 1.00 46.75 192 PRO A CA 1
ATOM 1569 C C . PRO A 1 192 ? 23.993 -10.971 -1.703 1.00 46.75 192 PRO A C 1
ATOM 1571 O O . PRO A 1 192 ? 25.063 -10.442 -1.427 1.00 46.75 192 PRO A O 1
ATOM 1574 N N . SER A 1 193 ? 23.532 -10.973 -2.958 1.00 51.47 193 SER A N 1
ATOM 1575 C CA . SER A 1 193 ? 24.358 -10.596 -4.114 1.00 51.47 193 SER A CA 1
ATOM 1576 C C . SER A 1 193 ? 23.800 -9.484 -5.013 1.00 51.47 193 SER A C 1
ATOM 1578 O O . SER A 1 193 ? 24.572 -8.865 -5.742 1.00 51.47 193 SER A O 1
ATOM 1580 N N . THR A 1 194 ? 22.495 -9.181 -4.990 1.00 54.16 194 THR A N 1
ATOM 1581 C CA . THR A 1 194 ? 21.862 -8.433 -6.104 1.00 54.16 194 THR A CA 1
ATOM 1582 C C . THR A 1 194 ? 21.358 -7.036 -5.754 1.00 54.16 194 THR A C 1
ATOM 1584 O O . THR A 1 194 ? 21.609 -6.103 -6.513 1.00 54.16 194 THR A O 1
ATOM 1587 N N . PHE A 1 195 ? 20.685 -6.854 -4.615 1.00 56.50 195 PHE A N 1
ATOM 1588 C CA . PHE A 1 195 ? 19.958 -5.603 -4.340 1.00 56.50 195 PHE A CA 1
ATOM 1589 C C . PHE A 1 195 ? 20.603 -4.722 -3.265 1.00 56.50 195 PHE A C 1
ATOM 1591 O O . PHE A 1 195 ? 20.405 -3.515 -3.285 1.00 56.50 195 PHE A O 1
ATOM 1598 N N . GLY A 1 196 ? 21.416 -5.286 -2.363 1.00 63.81 196 GLY A N 1
ATOM 1599 C CA . GLY A 1 196 ? 22.040 -4.521 -1.270 1.00 63.81 196 GLY A CA 1
ATOM 1600 C C . GLY A 1 196 ? 21.062 -4.047 -0.184 1.00 63.81 196 GLY A C 1
ATOM 1601 O O . GLY A 1 196 ? 21.488 -3.386 0.751 1.00 63.81 196 GLY A O 1
ATOM 1602 N N . TYR A 1 197 ? 19.781 -4.412 -0.283 1.00 69.81 197 TYR A N 1
ATOM 1603 C CA . TYR A 1 197 ? 18.737 -4.130 0.702 1.00 69.81 197 TYR A CA 1
ATOM 1604 C C . TYR A 1 197 ? 17.799 -5.337 0.864 1.00 69.81 197 TYR A C 1
ATOM 1606 O O . TYR A 1 197 ? 17.807 -6.268 0.051 1.00 69.81 197 TYR A O 1
ATOM 1614 N N . SER A 1 198 ? 16.973 -5.306 1.910 1.00 80.69 198 SER A N 1
ATOM 1615 C CA . SER A 1 198 ? 15.952 -6.313 2.211 1.00 80.69 198 SER A CA 1
ATOM 1616 C C . SER A 1 198 ? 14.607 -5.633 2.461 1.00 80.69 198 SER A C 1
ATOM 1618 O O . SER A 1 198 ? 14.460 -4.905 3.438 1.00 80.69 198 SER A O 1
ATOM 1620 N N . CYS A 1 199 ? 13.602 -5.872 1.608 1.00 83.12 199 CYS A N 1
ATOM 1621 C CA . CYS A 1 199 ? 12.259 -5.301 1.794 1.00 83.12 199 CYS A CA 1
ATOM 1622 C C . CYS A 1 199 ? 11.664 -5.658 3.157 1.00 83.12 199 CYS A C 1
ATOM 1624 O O . CYS A 1 199 ? 10.999 -4.836 3.780 1.00 83.12 199 CYS A O 1
ATOM 1626 N N . SER A 1 200 ? 11.897 -6.889 3.614 1.00 85.00 200 SER A N 1
ATOM 1627 C CA . SER A 1 200 ? 11.431 -7.354 4.921 1.00 85.00 200 SER A CA 1
ATOM 1628 C C . SER A 1 200 ? 12.134 -6.644 6.088 1.00 85.00 200 SER A C 1
ATOM 1630 O O . SER A 1 200 ? 11.459 -6.269 7.047 1.00 85.00 200 SER A O 1
ATOM 1632 N N . GLU A 1 201 ? 13.444 -6.377 6.001 1.00 82.25 201 GLU A N 1
ATOM 1633 C CA . GLU A 1 201 ? 14.178 -5.617 7.032 1.00 82.25 201 GLU A CA 1
ATOM 1634 C C . GLU A 1 201 ? 13.783 -4.135 7.032 1.00 82.25 201 GLU A C 1
ATOM 1636 O O . GLU A 1 201 ? 13.622 -3.542 8.100 1.00 82.25 201 GLU A O 1
ATOM 1641 N N . GLU A 1 202 ? 13.565 -3.544 5.855 1.00 85.44 202 GLU A N 1
ATOM 1642 C CA . GLU A 1 202 ? 13.092 -2.161 5.721 1.00 85.44 202 GLU A CA 1
ATOM 1643 C C . GLU A 1 202 ? 11.695 -1.991 6.330 1.00 85.44 202 GLU A C 1
ATOM 1645 O O . GLU A 1 202 ? 11.467 -1.086 7.135 1.00 85.44 202 GLU A O 1
ATOM 1650 N N . LEU A 1 203 ? 10.765 -2.909 6.037 1.00 89.31 203 LEU A N 1
ATOM 1651 C CA . LEU A 1 203 ? 9.435 -2.927 6.655 1.00 89.31 203 LEU A CA 1
ATOM 1652 C C . LEU A 1 203 ? 9.511 -3.121 8.178 1.00 89.31 203 LEU A C 1
ATOM 1654 O O . LEU A 1 203 ? 8.805 -2.439 8.926 1.00 89.31 203 LEU A O 1
ATOM 1658 N N . ALA A 1 204 ? 10.379 -4.015 8.661 1.00 85.75 204 ALA A N 1
ATOM 1659 C CA . ALA A 1 204 ? 10.584 -4.223 10.094 1.00 85.75 204 ALA A CA 1
ATOM 1660 C C . ALA A 1 204 ? 11.146 -2.964 10.777 1.00 85.75 204 ALA A C 1
ATOM 1662 O O . ALA A 1 204 ? 10.661 -2.554 11.837 1.00 85.75 204 ALA A O 1
ATOM 1663 N N . THR A 1 205 ? 12.119 -2.304 10.146 1.00 85.81 205 THR A N 1
ATOM 1664 C CA . THR A 1 205 ? 12.708 -1.043 10.616 1.00 85.81 205 THR A CA 1
ATOM 1665 C C . THR A 1 205 ? 11.673 0.076 10.635 1.00 85.81 205 THR A C 1
ATOM 1667 O O . THR A 1 205 ? 11.561 0.797 11.631 1.00 85.81 205 THR A O 1
ATOM 1670 N N . PHE A 1 206 ? 10.862 0.190 9.583 1.00 89.31 206 PHE A N 1
ATOM 1671 C CA . PHE A 1 206 ? 9.752 1.133 9.506 1.00 89.31 206 PHE A CA 1
ATOM 1672 C C . PHE A 1 206 ? 8.750 0.927 10.652 1.00 89.31 206 PHE A C 1
ATOM 1674 O O . PHE A 1 206 ? 8.414 1.881 11.361 1.00 89.31 206 PHE A O 1
ATOM 1681 N N . LYS A 1 207 ? 8.335 -0.321 10.911 1.00 89.81 207 LYS A N 1
ATOM 1682 C CA . LYS A 1 207 ? 7.463 -0.660 12.048 1.00 89.81 207 LYS A CA 1
ATOM 1683 C C . LYS A 1 207 ? 8.117 -0.324 13.388 1.00 89.81 207 LYS A C 1
ATOM 1685 O O . LYS A 1 207 ? 7.447 0.177 14.284 1.00 89.81 207 LYS A O 1
ATOM 1690 N N . LYS A 1 208 ? 9.420 -0.577 13.551 1.00 88.00 208 LYS A N 1
ATOM 1691 C CA . LYS A 1 208 ? 10.154 -0.271 14.793 1.00 88.00 208 LYS A CA 1
ATOM 1692 C C . LYS A 1 208 ? 10.206 1.234 15.080 1.00 88.00 208 LYS A C 1
ATOM 1694 O O . LYS A 1 208 ? 10.089 1.626 16.242 1.00 88.00 208 LYS A O 1
ATOM 1699 N N . LYS A 1 209 ? 10.361 2.066 14.043 1.00 89.06 209 LYS A N 1
ATOM 1700 C CA . LYS A 1 209 ? 10.304 3.536 14.149 1.00 89.06 209 LYS A CA 1
ATOM 1701 C C . LYS A 1 209 ? 8.893 4.021 14.507 1.00 89.06 209 LYS A C 1
ATOM 1703 O O . LYS A 1 209 ? 8.747 4.935 15.311 1.00 89.06 209 LYS A O 1
ATOM 1708 N N . ASN A 1 210 ? 7.863 3.347 14.001 1.00 87.88 210 ASN A N 1
ATOM 1709 C CA . ASN A 1 210 ? 6.457 3.654 14.254 1.00 87.88 210 ASN A CA 1
ATOM 1710 C C . ASN A 1 210 ? 5.853 2.749 15.346 1.00 87.88 210 ASN A C 1
ATOM 1712 O O . ASN A 1 210 ? 4.983 1.927 15.073 1.00 87.88 210 ASN A O 1
ATOM 1716 N N . ARG A 1 211 ? 6.290 2.896 16.607 1.00 86.06 211 ARG A N 1
ATOM 1717 C CA . ARG A 1 211 ? 5.935 1.967 17.711 1.00 86.06 211 ARG A CA 1
ATOM 1718 C C . ARG A 1 211 ? 4.430 1.773 17.953 1.00 86.06 211 ARG A C 1
ATOM 1720 O O . ARG A 1 211 ? 4.031 0.706 18.407 1.00 86.06 211 ARG A O 1
ATOM 1727 N N . ASN A 1 212 ? 3.613 2.777 17.638 1.00 86.50 212 ASN A N 1
ATOM 1728 C CA . ASN A 1 212 ? 2.157 2.742 17.822 1.00 86.50 212 ASN A CA 1
ATOM 1729 C C . ASN A 1 212 ? 1.393 2.203 16.598 1.00 86.50 212 ASN A C 1
ATOM 1731 O O . ASN A 1 212 ? 0.164 2.152 16.623 1.00 86.50 212 ASN A O 1
ATOM 1735 N N . LEU A 1 213 ? 2.104 1.827 15.531 1.00 90.75 213 LEU A N 1
ATOM 1736 C CA . LEU A 1 213 ? 1.541 1.274 14.306 1.00 90.75 213 LEU A CA 1
ATOM 1737 C C . LEU A 1 213 ? 1.475 -0.253 14.396 1.00 90.75 213 LEU A C 1
ATOM 1739 O O . LEU A 1 213 ? 2.487 -0.922 14.626 1.00 90.75 213 LEU A O 1
ATOM 1743 N N . LYS A 1 214 ? 0.297 -0.822 14.133 1.00 91.38 214 LYS A N 1
ATOM 1744 C CA . LYS A 1 214 ? 0.187 -2.246 13.783 1.00 91.38 214 LYS A CA 1
ATOM 1745 C C . LYS A 1 214 ? 0.352 -2.399 12.276 1.00 91.38 214 LYS A C 1
ATOM 1747 O O . LYS A 1 214 ? -0.131 -1.561 11.523 1.00 91.38 214 LYS A O 1
ATOM 1752 N N . MET A 1 215 ? 1.015 -3.461 11.834 1.00 92.62 215 MET A N 1
ATOM 1753 C CA . MET A 1 215 ? 1.245 -3.712 10.414 1.00 92.62 215 MET A CA 1
ATOM 1754 C C . MET A 1 215 ? 0.948 -5.171 10.087 1.00 92.62 215 MET A C 1
ATOM 1756 O O . MET A 1 215 ? 1.478 -6.063 10.746 1.00 92.62 215 MET A O 1
ATOM 1760 N N . PHE A 1 216 ? 0.133 -5.396 9.061 1.00 90.94 216 PHE A N 1
ATOM 1761 C CA . PHE A 1 216 ? -0.125 -6.716 8.494 1.00 90.94 216 PHE A CA 1
ATOM 1762 C C . PHE A 1 216 ? 0.299 -6.718 7.032 1.00 90.94 216 PHE A C 1
ATOM 1764 O O . PHE A 1 216 ? 0.013 -5.766 6.305 1.00 90.94 216 PHE A O 1
ATOM 1771 N N . VAL A 1 217 ? 0.964 -7.790 6.607 1.00 88.31 217 VAL A N 1
ATOM 1772 C CA . VAL A 1 217 ? 1.447 -7.942 5.234 1.00 88.31 217 VAL A CA 1
ATOM 1773 C C . VAL A 1 217 ? 0.885 -9.229 4.638 1.00 88.31 217 VAL A C 1
ATOM 1775 O O . VAL A 1 217 ? 1.081 -10.310 5.191 1.00 88.31 217 VAL A O 1
ATOM 1778 N N . ALA A 1 218 ? 0.201 -9.113 3.504 1.00 87.06 218 ALA A N 1
ATOM 1779 C CA . ALA A 1 218 ? -0.289 -10.230 2.705 1.00 87.06 218 ALA A CA 1
ATOM 1780 C C . ALA A 1 218 ? 0.349 -10.212 1.313 1.00 87.06 218 ALA A C 1
ATOM 1782 O O . ALA A 1 218 ? 0.745 -9.153 0.817 1.00 87.06 218 ALA A O 1
ATOM 1783 N N . PHE A 1 219 ? 0.432 -11.378 0.671 1.00 86.25 219 PHE A N 1
ATOM 1784 C CA . PHE A 1 219 ? 0.968 -11.483 -0.683 1.00 86.25 219 PHE A CA 1
ATOM 1785 C C . PHE A 1 219 ? 0.313 -12.579 -1.525 1.00 86.25 219 PHE A C 1
ATOM 1787 O O . PHE A 1 219 ? -0.240 -13.536 -0.988 1.00 86.25 219 PHE A O 1
ATOM 1794 N N . SER A 1 220 ? 0.393 -12.445 -2.857 1.00 78.62 220 SER A N 1
ATOM 1795 C CA . SER A 1 220 ? -0.117 -13.458 -3.803 1.00 78.62 220 SER A CA 1
ATOM 1796 C C . SER A 1 220 ? 0.909 -14.467 -4.304 1.00 78.62 220 SER A C 1
ATOM 1798 O O . SER A 1 220 ? 0.519 -15.545 -4.746 1.00 78.62 220 SER A O 1
ATOM 1800 N N . ARG A 1 221 ? 2.198 -14.113 -4.358 1.00 75.31 221 ARG A N 1
ATOM 1801 C CA . ARG A 1 221 ? 3.213 -14.934 -5.034 1.00 75.31 221 ARG A CA 1
ATOM 1802 C C . ARG A 1 221 ? 4.510 -15.007 -4.249 1.00 75.31 221 ARG A C 1
ATOM 1804 O O . ARG A 1 221 ? 4.968 -14.021 -3.686 1.00 75.31 221 ARG A O 1
ATOM 1811 N N . TYR A 1 222 ? 5.161 -16.160 -4.300 1.00 71.25 222 TYR A N 1
ATOM 1812 C CA . TYR A 1 222 ? 6.557 -16.283 -3.899 1.00 71.25 222 TYR A CA 1
ATOM 1813 C C . TYR A 1 222 ? 7.462 -15.853 -5.053 1.00 71.25 222 TYR A C 1
ATOM 1815 O O . TYR A 1 222 ? 7.189 -16.150 -6.220 1.00 71.25 222 TYR A O 1
ATOM 1823 N N . PHE A 1 223 ? 8.551 -15.156 -4.739 1.00 65.56 223 PHE A N 1
ATOM 1824 C CA . PHE A 1 223 ? 9.566 -14.830 -5.732 1.00 65.56 223 PHE A CA 1
ATOM 1825 C C . PHE A 1 223 ? 10.468 -16.056 -5.963 1.00 65.56 223 PHE A C 1
ATOM 1827 O O . PHE A 1 223 ? 11.468 -16.261 -5.282 1.00 65.56 223 PHE A O 1
ATOM 1834 N N . PHE A 1 224 ? 10.086 -16.905 -6.918 1.00 52.12 224 PHE A N 1
ATOM 1835 C CA . PHE A 1 224 ? 10.688 -18.224 -7.169 1.00 52.12 224 PHE A CA 1
ATOM 1836 C C . PHE A 1 224 ? 12.005 -18.218 -7.969 1.00 52.12 224 PHE A C 1
ATOM 1838 O O . PHE A 1 224 ? 12.369 -19.240 -8.545 1.00 52.12 224 PHE A O 1
ATOM 1845 N N . LYS A 1 225 ? 12.775 -17.121 -8.001 1.00 48.84 225 LYS A N 1
ATOM 1846 C CA . LYS A 1 225 ? 14.122 -17.192 -8.604 1.00 48.84 225 LYS A CA 1
ATOM 1847 C C . LYS A 1 225 ? 15.133 -17.935 -7.710 1.00 48.84 225 LYS A C 1
ATOM 1849 O O . LYS A 1 225 ? 16.136 -18.418 -8.215 1.00 48.84 225 LYS A O 1
ATOM 1854 N N . LEU A 1 226 ? 14.826 -18.117 -6.421 1.00 42.66 226 LEU A N 1
ATOM 1855 C CA . LEU A 1 226 ? 15.682 -18.857 -5.484 1.00 42.66 226 LEU A CA 1
ATOM 1856 C C . LEU A 1 226 ? 15.710 -20.382 -5.731 1.00 42.66 226 LEU A C 1
ATOM 1858 O O . LEU A 1 226 ? 16.678 -21.029 -5.358 1.00 42.66 226 LEU A O 1
ATOM 1862 N N . MET A 1 227 ? 14.685 -20.964 -6.369 1.00 40.25 227 MET A N 1
ATOM 1863 C CA . MET A 1 227 ? 14.643 -22.418 -6.616 1.00 40.25 227 MET A CA 1
ATOM 1864 C C . MET A 1 227 ? 15.418 -22.845 -7.868 1.00 40.25 227 MET A C 1
ATOM 1866 O O . MET A 1 227 ? 15.813 -23.998 -7.969 1.00 40.25 227 MET A O 1
ATOM 1870 N N . ALA A 1 228 ? 15.659 -21.942 -8.821 1.00 45.06 228 ALA A N 1
ATOM 1871 C CA . ALA A 1 228 ? 16.400 -22.291 -10.034 1.00 45.06 228 ALA A CA 1
ATOM 1872 C C . ALA A 1 228 ? 17.918 -22.376 -9.791 1.00 45.06 228 ALA A C 1
ATOM 1874 O O . ALA A 1 228 ? 18.579 -23.193 -10.416 1.00 45.06 228 ALA A O 1
ATOM 1875 N N . GLU A 1 229 ? 18.463 -21.579 -8.866 1.00 43.75 229 GLU A N 1
ATOM 1876 C CA . GLU A 1 229 ? 19.903 -21.578 -8.554 1.00 43.75 229 GLU A CA 1
ATOM 1877 C C . GLU A 1 229 ? 20.304 -22.681 -7.555 1.00 43.75 229 GLU A C 1
ATOM 1879 O O . GLU A 1 229 ? 21.455 -23.104 -7.556 1.00 43.75 229 GLU A O 1
ATOM 1884 N N . LEU A 1 230 ? 19.363 -23.205 -6.755 1.00 42.47 230 LEU A N 1
ATOM 1885 C CA . LEU A 1 230 ? 19.602 -24.335 -5.840 1.00 42.47 230 LEU A CA 1
ATOM 1886 C C . LEU A 1 230 ? 19.556 -25.714 -6.523 1.00 42.47 230 LEU A C 1
ATOM 1888 O O . LEU A 1 230 ? 20.022 -26.685 -5.940 1.00 42.47 230 LEU A O 1
ATOM 1892 N N . HIS A 1 231 ? 19.024 -25.809 -7.746 1.00 40.94 231 HIS A N 1
ATOM 1893 C CA . HIS A 1 231 ? 18.958 -27.061 -8.517 1.00 40.94 231 HIS A CA 1
ATOM 1894 C C . HIS A 1 231 ? 20.011 -27.170 -9.630 1.00 40.94 231 HIS A C 1
ATOM 1896 O O . HIS A 1 231 ? 20.057 -28.176 -10.329 1.00 40.94 231 HIS A O 1
ATOM 1902 N N . THR A 1 232 ? 20.866 -26.160 -9.806 1.00 39.44 232 THR A N 1
ATOM 1903 C CA . THR A 1 232 ? 21.991 -26.203 -10.759 1.00 39.44 232 THR A CA 1
ATOM 1904 C C . THR A 1 232 ? 23.347 -26.434 -10.088 1.00 39.44 232 THR A C 1
ATOM 1906 O O . THR A 1 232 ? 24.372 -26.394 -10.762 1.00 39.44 232 THR A O 1
ATOM 1909 N N . THR A 1 233 ? 23.368 -26.656 -8.772 1.00 43.25 233 THR A N 1
ATOM 1910 C CA . THR A 1 233 ? 24.579 -26.956 -7.985 1.00 43.25 233 THR A CA 1
ATOM 1911 C C . THR A 1 233 ? 24.541 -28.327 -7.299 1.00 43.25 233 THR A C 1
ATOM 1913 O O . THR A 1 233 ? 25.359 -28.579 -6.417 1.00 43.25 233 THR A O 1
ATOM 1916 N N . SER A 1 234 ? 23.631 -29.216 -7.711 1.00 37.53 234 SER A N 1
ATOM 1917 C CA . SER A 1 234 ? 23.593 -30.629 -7.304 1.00 37.53 234 SER A CA 1
ATOM 1918 C C . SER A 1 234 ? 23.953 -31.542 -8.464 1.00 37.53 234 SER A C 1
ATOM 1920 O O . SER A 1 234 ? 23.261 -31.403 -9.501 1.00 37.53 234 SER A O 1
#

Foldseek 3Di:
DDDPDPDDQPWDWDPPPPPPPPDDDDDDDDDPDPDDDPVLCVLVLVLQVVVQVVVVVVVLVVVVVVVVVVCVVPVPDDDPDDPDKKKKKKFKDFPVVSVVSVVDDPVVVNVSVVVRVVLLRMDIDIQDLPPDAPPDDDDDPPDAPSDGDDPLVCCVVVCSNVVSVVSCCVVPPPTQIEMEMEIQEDFAAPPPPHDNDGSVVSVVVVCVVVVSYHYIYIYRYYPPPVVVVVVVVD

pLDDT: mean 70.49, std 20.43, range [25.83, 94.88]